Protein AF-A0A1V4H454-F1 (afdb_monomer)

Mean predicted aligned error: 6.91 Å

pLDDT: mean 85.75, std 15.32, range [30.95, 97.81]

Solvent-accessible surface area (backbone atoms only — not comparable to full-atom values): 11939 Å² total; per-residue (Å²): 136,86,90,79,91,74,46,52,41,80,56,48,47,49,52,52,24,52,32,50,55,50,14,66,66,38,21,66,56,45,36,49,53,53,54,50,48,52,51,42,48,78,75,71,45,87,46,69,72,51,44,53,53,52,50,50,50,52,39,51,55,50,22,69,74,62,74,45,73,48,89,83,50,69,87,77,66,27,80,80,73,73,31,62,65,45,50,17,44,62,62,30,37,60,81,68,71,69,64,67,74,46,72,52,24,48,49,48,52,46,32,47,73,67,61,77,46,83,87,72,61,71,89,47,48,98,63,94,73,64,93,80,40,65,69,58,54,38,54,76,71,59,46,55,63,53,53,54,48,39,44,41,60,59,33,68,56,12,47,56,77,71,58,79,40,79,41,80,56,99,87,40,79,45,66,68,52,60,68,60,49,50,50,43,41,74,64,61,44,40,44,82,82,41,45,72,65,56,53,60,75,78,108

Nearest PDB structures (foldseek):
  6ric-assembly1_A  TM=4.539E-01  e=8.785E+00  Vaccinia virus GLV-1h68
  8eja-assembly1_B  TM=3.369E-01  e=9.227E+00  synthetic construct
  7xgf-assembly2_D  TM=1.907E-01  e=5.646E+00  synthetic construct

Secondary structure (DSSP, 8-state):
----S--S-HHHHHHHHHHHHHHHHHHHHHHHHHHHHHHHHHHH--SHHHHHHHHHHHHHHHHHHH---GGGS-SS-GGGTT-HHHHHHHHHSPPP------HHHHHHHHHHHTTSS----TTTS-S---TT-HHHHHHHHHHHHHHHHHHHHH-TTT--GGGGS-EEETTEEE---HHHHHHHHHT-S-HHHHHHHHHGGG-

Structure (mmCIF, N/CA/C/O backbone):
data_AF-A0A1V4H454-F1
#
_entry.id   AF-A0A1V4H454-F1
#
loop_
_atom_site.group_PDB
_atom_site.id
_atom_site.type_symbol
_atom_site.label_atom_id
_atom_site.label_alt_id
_atom_site.label_comp_id
_atom_site.label_asym_id
_atom_site.label_entity_id
_atom_site.label_seq_id
_atom_site.pdbx_PDB_ins_code
_atom_site.Cartn_x
_atom_site.Cartn_y
_atom_site.Cartn_z
_atom_site.occupancy
_atom_site.B_iso_or_equiv
_atom_site.auth_seq_id
_atom_site.auth_comp_id
_atom_site.auth_asym_id
_atom_site.auth_atom_id
_atom_site.pdbx_PDB_model_num
ATOM 1 N N . MET A 1 1 ? -11.446 27.175 17.013 1.00 32.12 1 MET A N 1
ATOM 2 C CA . MET A 1 1 ? -10.010 26.827 17.099 1.00 32.12 1 MET A CA 1
ATOM 3 C C . MET A 1 1 ? -9.876 25.348 16.782 1.00 32.12 1 MET A C 1
ATOM 5 O O . MET A 1 1 ? -10.111 24.515 17.644 1.00 32.12 1 MET A O 1
ATOM 9 N N . HIS A 1 2 ? -9.639 25.030 15.516 1.00 31.17 2 HIS A N 1
ATOM 10 C CA . HIS A 1 2 ? -9.449 23.668 15.026 1.00 31.17 2 HIS A CA 1
ATOM 11 C C . HIS A 1 2 ? -7.966 23.316 15.182 1.00 31.17 2 HIS A C 1
ATOM 13 O O . HIS A 1 2 ? -7.126 23.907 14.512 1.00 31.17 2 HIS A O 1
ATOM 19 N N . ARG A 1 3 ? -7.638 22.423 16.124 1.00 30.95 3 ARG A N 1
ATOM 20 C CA . ARG A 1 3 ? -6.317 21.788 16.185 1.00 30.95 3 ARG A CA 1
ATOM 21 C C . ARG A 1 3 ? -6.365 20.602 15.225 1.00 30.95 3 ARG A C 1
ATOM 23 O O . ARG A 1 3 ? -6.950 19.587 15.568 1.00 30.95 3 ARG A O 1
ATOM 30 N N . PHE A 1 4 ? -5.817 20.766 14.029 1.00 32.97 4 PHE A N 1
ATOM 31 C CA . PHE A 1 4 ? -5.608 19.685 13.066 1.00 32.97 4 PHE A CA 1
ATOM 32 C C . PHE A 1 4 ? -4.104 19.569 12.810 1.00 32.97 4 PHE A C 1
ATOM 34 O O . PHE A 1 4 ? -3.443 20.596 12.648 1.00 32.97 4 PHE A O 1
ATOM 41 N N . GLY A 1 5 ? -3.578 18.340 12.817 1.00 39.47 5 GLY A N 1
ATOM 42 C CA . GLY A 1 5 ? -2.192 18.039 12.433 1.00 39.47 5 GLY A CA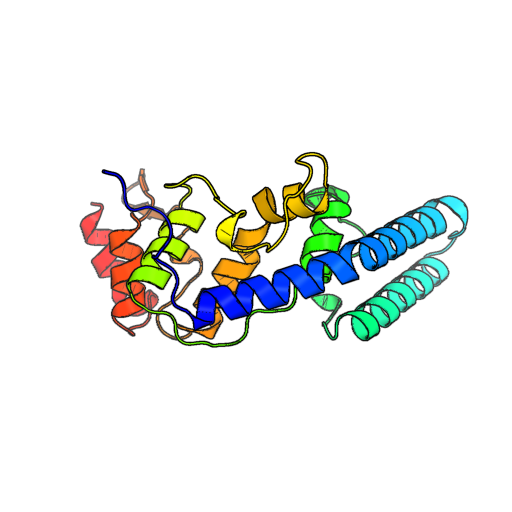 1
ATOM 43 C C . GLY A 1 5 ? -1.260 17.495 13.525 1.00 39.47 5 GLY A C 1
ATOM 44 O O . GLY A 1 5 ? -0.060 17.716 13.425 1.00 39.47 5 GLY A O 1
ATOM 45 N N . GLN A 1 6 ? -1.757 16.821 14.571 1.00 41.28 6 GLN A N 1
ATOM 46 C CA . GLN A 1 6 ? -0.887 16.155 15.568 1.00 41.28 6 GLN A CA 1
ATOM 47 C C . GLN A 1 6 ? -1.170 14.661 15.782 1.00 41.28 6 GLN A C 1
ATOM 49 O O . GLN A 1 6 ? -0.551 14.065 16.656 1.00 41.28 6 GLN A O 1
ATOM 54 N N . GLY A 1 7 ? -2.086 14.049 15.032 1.00 44.19 7 GLY A N 1
ATOM 55 C CA . GLY A 1 7 ? -2.593 12.717 15.366 1.00 44.19 7 GLY A CA 1
ATOM 56 C C . GLY A 1 7 ? -1.808 11.546 14.782 1.00 44.19 7 GLY A C 1
ATOM 57 O O . GLY A 1 7 ? -2.328 10.449 14.776 1.00 44.19 7 GLY A O 1
ATOM 58 N N . LEU A 1 8 ? -0.565 11.737 14.334 1.00 53.84 8 LEU A N 1
ATOM 59 C CA . LEU A 1 8 ? 0.348 10.624 14.078 1.00 53.84 8 LEU A CA 1
ATOM 60 C C . LEU A 1 8 ? 1.613 10.831 14.916 1.00 53.84 8 LEU A C 1
ATOM 62 O O . LEU A 1 8 ? 2.238 11.893 14.901 1.00 53.84 8 LEU A O 1
ATOM 66 N N . GLY A 1 9 ? 1.979 9.814 15.677 1.00 55.44 9 GLY A N 1
ATOM 67 C CA . GLY A 1 9 ? 3.096 9.771 16.582 1.00 55.44 9 GLY A CA 1
ATOM 68 C C . GLY A 1 9 ? 4.389 9.986 15.824 1.00 55.44 9 GLY A C 1
ATOM 69 O O . GLY A 1 9 ? 4.507 9.723 14.623 1.00 55.44 9 GLY A O 1
ATOM 70 N N . CYS A 1 10 ? 5.384 10.467 16.565 1.00 58.41 10 CYS A N 1
ATOM 71 C CA . CYS A 1 10 ? 6.696 10.835 16.045 1.00 58.41 10 CYS A CA 1
ATOM 72 C C . CYS A 1 10 ? 7.304 9.743 15.145 1.00 58.41 10 CYS A C 1
ATOM 74 O O . CYS A 1 10 ? 8.016 10.070 14.203 1.00 58.41 10 CYS A O 1
ATOM 76 N N . ASP A 1 11 ? 7.011 8.468 15.409 1.00 71.06 11 ASP A N 1
ATOM 77 C CA . ASP A 1 11 ? 7.609 7.333 14.707 1.00 71.06 11 ASP A CA 1
ATOM 78 C C . ASP A 1 11 ? 6.844 6.934 13.434 1.00 71.06 11 ASP A C 1
ATOM 80 O O . ASP A 1 11 ? 7.485 6.685 12.412 1.00 71.06 11 ASP A O 1
ATOM 84 N N . VAL A 1 12 ? 5.502 6.955 13.438 1.00 74.81 12 VAL A N 1
ATOM 85 C CA . VAL A 1 12 ? 4.691 6.693 12.230 1.00 74.81 12 VAL A CA 1
ATOM 86 C C . VAL A 1 12 ? 4.931 7.776 11.183 1.00 74.81 12 VAL A C 1
ATOM 88 O O . VAL A 1 12 ? 5.216 7.463 10.026 1.00 74.81 12 VAL A O 1
ATOM 91 N N . LEU A 1 13 ? 4.895 9.048 11.601 1.00 70.81 13 LEU A N 1
ATOM 92 C CA . LEU A 1 13 ? 5.161 10.187 10.719 1.00 70.81 13 LEU A CA 1
ATOM 93 C C . LEU A 1 13 ? 6.551 10.115 10.100 1.00 70.81 13 LEU A C 1
ATOM 95 O O . LEU A 1 13 ? 6.693 10.272 8.891 1.00 70.81 13 LEU A O 1
ATOM 99 N N . LYS A 1 14 ? 7.580 9.852 10.914 1.00 73.44 14 LYS A N 1
ATOM 100 C CA . LYS A 1 14 ? 8.957 9.733 10.421 1.00 73.44 14 LYS A CA 1
ATOM 101 C C . LYS A 1 14 ? 9.115 8.565 9.459 1.00 73.44 14 LYS A C 1
ATOM 103 O O . LYS A 1 14 ? 9.780 8.721 8.441 1.00 73.44 14 LYS A O 1
ATOM 108 N N . SER A 1 15 ? 8.526 7.411 9.773 1.00 82.19 15 SER A N 1
ATOM 109 C CA . SER A 1 15 ? 8.612 6.236 8.905 1.00 82.19 15 SER A CA 1
ATOM 110 C C . SER A 1 15 ? 7.965 6.508 7.552 1.00 82.19 15 SER A C 1
ATOM 112 O O . SER A 1 15 ? 8.589 6.260 6.523 1.00 82.19 15 SER A O 1
ATOM 114 N N . LEU A 1 16 ? 6.747 7.055 7.545 1.00 83.88 16 LEU A N 1
ATOM 115 C CA . LEU A 1 16 ? 6.038 7.375 6.311 1.00 83.88 16 LEU A CA 1
ATOM 116 C C . LEU A 1 16 ? 6.764 8.469 5.515 1.00 83.88 16 LEU A C 1
ATOM 118 O O . LEU A 1 16 ? 6.978 8.294 4.323 1.00 83.88 16 LEU A O 1
ATOM 122 N N . ALA A 1 17 ? 7.227 9.542 6.160 1.00 82.56 17 ALA A N 1
ATOM 123 C CA . ALA A 1 17 ? 7.992 10.594 5.488 1.00 82.56 17 ALA A CA 1
ATOM 124 C C . ALA A 1 17 ? 9.285 10.056 4.850 1.00 82.56 17 ALA A C 1
ATOM 126 O O . ALA A 1 17 ? 9.600 10.382 3.709 1.00 82.56 17 ALA A O 1
ATOM 127 N N . ASN A 1 18 ? 10.025 9.188 5.549 1.00 85.88 18 ASN A N 1
ATOM 128 C CA . ASN A 1 18 ? 11.221 8.553 4.992 1.00 85.88 18 ASN A CA 1
ATOM 129 C C . ASN A 1 18 ? 10.886 7.687 3.773 1.00 85.88 18 ASN A C 1
ATOM 131 O O . ASN A 1 18 ? 11.561 7.791 2.752 1.00 85.88 18 ASN A O 1
ATOM 135 N N . HIS A 1 19 ? 9.831 6.876 3.857 1.00 90.88 19 HIS A N 1
ATOM 136 C CA . HIS A 1 19 ? 9.385 6.049 2.739 1.00 90.88 19 HIS A CA 1
ATOM 137 C C . HIS A 1 19 ? 8.926 6.887 1.547 1.00 90.88 19 HIS A C 1
ATOM 139 O O . HIS A 1 19 ? 9.309 6.574 0.425 1.00 90.88 19 HIS A O 1
ATOM 145 N N . LEU A 1 20 ? 8.190 7.976 1.773 1.00 88.38 20 LEU A N 1
ATOM 146 C CA . LEU A 1 20 ? 7.780 8.895 0.712 1.00 88.38 20 LEU A CA 1
ATOM 147 C C . LEU A 1 20 ? 8.981 9.592 0.062 1.00 88.38 20 LEU A C 1
ATOM 149 O O . LEU A 1 20 ? 9.019 9.699 -1.157 1.00 88.38 20 LEU A O 1
ATOM 153 N N . ASN A 1 21 ? 9.998 9.990 0.828 1.00 87.44 21 ASN A N 1
ATOM 154 C CA . ASN A 1 21 ? 11.225 10.569 0.267 1.00 87.44 21 ASN A CA 1
ATOM 155 C C . ASN A 1 21 ? 12.006 9.558 -0.591 1.00 87.44 21 ASN A C 1
ATOM 157 O O . ASN A 1 21 ? 12.495 9.897 -1.674 1.00 87.44 21 ASN A O 1
ATOM 161 N N . THR A 1 22 ? 12.111 8.306 -0.134 1.00 91.00 22 THR A N 1
ATOM 162 C CA . THR A 1 22 ? 12.688 7.218 -0.935 1.00 91.00 22 THR A CA 1
ATOM 163 C C . THR A 1 22 ? 11.873 6.995 -2.207 1.00 91.00 22 THR A C 1
ATOM 165 O O . THR A 1 22 ? 12.443 6.968 -3.296 1.00 91.00 22 THR A O 1
ATOM 168 N N . ALA A 1 23 ? 10.548 6.916 -2.086 1.00 92.62 23 ALA A N 1
ATOM 169 C CA . ALA A 1 23 ? 9.645 6.714 -3.210 1.00 92.62 23 ALA A CA 1
ATOM 170 C C . ALA A 1 23 ? 9.756 7.843 -4.236 1.00 92.62 23 ALA A C 1
ATOM 172 O O . ALA A 1 23 ? 9.890 7.562 -5.416 1.00 92.62 23 ALA A O 1
ATOM 173 N N . HIS A 1 24 ? 9.799 9.101 -3.799 1.00 89.69 24 HIS A N 1
ATOM 174 C CA . HIS A 1 24 ? 9.950 10.266 -4.673 1.00 89.69 24 HIS A CA 1
ATOM 175 C C . HIS A 1 24 ? 11.246 10.206 -5.497 1.00 89.69 24 HIS A C 1
ATOM 177 O O . HIS A 1 24 ? 11.275 10.591 -6.662 1.00 89.69 24 HIS A O 1
ATOM 183 N N . THR A 1 25 ? 12.317 9.659 -4.915 1.00 91.19 25 THR A N 1
ATOM 184 C CA . THR A 1 25 ? 13.596 9.469 -5.615 1.00 91.19 25 THR A CA 1
ATOM 185 C C . THR A 1 25 ? 13.536 8.320 -6.627 1.00 91.19 25 THR A C 1
ATOM 187 O O . THR A 1 25 ? 14.083 8.430 -7.723 1.00 91.19 25 THR A O 1
ATOM 190 N N . LEU A 1 26 ? 12.887 7.208 -6.268 1.00 94.75 26 LEU A N 1
ATOM 191 C CA . LEU A 1 26 ? 12.826 6.001 -7.099 1.00 94.75 26 LEU A CA 1
ATOM 192 C C . LEU A 1 26 ? 11.761 6.079 -8.197 1.00 94.75 26 LEU A C 1
ATOM 194 O O . LEU A 1 26 ? 11.965 5.541 -9.283 1.00 94.75 26 LEU A O 1
ATOM 198 N N . TYR A 1 27 ? 10.654 6.768 -7.936 1.00 95.12 27 TYR A N 1
ATOM 199 C CA . TYR A 1 27 ? 9.486 6.878 -8.805 1.00 95.12 27 TYR A CA 1
ATOM 200 C C . TYR A 1 27 ? 9.822 7.193 -10.269 1.00 95.12 27 TYR A C 1
ATOM 202 O O . TYR A 1 27 ? 9.441 6.395 -11.126 1.00 95.12 27 TYR A O 1
ATOM 210 N N . PRO A 1 28 ? 10.577 8.261 -10.603 1.00 94.56 28 PRO A N 1
ATOM 211 C CA . PRO A 1 28 ? 10.869 8.573 -12.002 1.00 94.56 28 PRO A CA 1
ATOM 212 C C . PRO A 1 28 ? 11.724 7.499 -12.690 1.00 94.56 28 PRO A C 1
ATOM 214 O O . PRO A 1 28 ? 11.616 7.309 -13.900 1.00 94.56 28 PRO A O 1
ATOM 217 N N . VAL A 1 29 ? 12.572 6.789 -11.938 1.00 96.75 29 VAL A N 1
ATOM 218 C CA . VAL A 1 29 ? 13.396 5.697 -12.477 1.00 96.75 29 VAL A CA 1
ATOM 219 C C . VAL A 1 29 ? 12.518 4.489 -12.788 1.00 96.75 29 VAL A C 1
ATOM 221 O O . VAL A 1 29 ? 12.582 3.961 -13.894 1.00 96.75 29 VAL A O 1
ATOM 224 N N . VAL A 1 30 ? 11.662 4.097 -11.843 1.00 97.06 30 VAL A N 1
ATOM 225 C CA . VAL A 1 30 ? 10.722 2.981 -12.008 1.00 97.06 30 VAL A CA 1
ATOM 226 C C . VAL A 1 30 ? 9.750 3.251 -13.157 1.00 97.06 30 VAL A C 1
ATOM 228 O O . VAL A 1 30 ? 9.600 2.404 -14.034 1.00 97.06 30 VAL A O 1
ATOM 231 N N . LEU A 1 31 ? 9.137 4.439 -13.190 1.00 95.75 31 LEU A N 1
ATOM 232 C CA . LEU A 1 31 ? 8.196 4.840 -14.237 1.00 95.75 31 LEU A CA 1
ATOM 233 C C . LEU A 1 31 ? 8.835 4.740 -15.624 1.00 95.75 31 LEU A C 1
ATOM 235 O O . LEU A 1 31 ? 8.266 4.147 -16.537 1.00 95.75 31 LEU A O 1
ATOM 239 N N . LYS A 1 32 ? 10.064 5.248 -15.762 1.00 96.31 32 LYS A N 1
ATOM 240 C CA . LYS A 1 32 ? 10.803 5.172 -17.021 1.00 96.31 32 LYS A CA 1
ATOM 241 C C . LYS A 1 32 ? 11.127 3.733 -17.424 1.00 96.31 32 LYS A C 1
ATOM 243 O O . LYS A 1 32 ? 11.071 3.429 -18.612 1.00 96.31 32 LYS A O 1
ATOM 248 N N . SER A 1 33 ? 11.473 2.859 -16.478 1.00 96.62 33 SER A N 1
ATOM 249 C CA . SER A 1 33 ? 11.722 1.440 -16.768 1.00 96.62 33 SER A CA 1
ATOM 250 C C . SER A 1 33 ? 10.464 0.734 -17.278 1.00 96.62 33 SER A C 1
ATOM 252 O O . SER A 1 33 ? 10.543 0.009 -18.266 1.00 96.62 33 SER A O 1
ATOM 254 N N . LEU A 1 34 ? 9.305 0.995 -16.664 1.00 95.81 34 LEU A N 1
ATOM 255 C CA . LEU A 1 34 ? 8.019 0.440 -17.101 1.00 95.81 34 LEU A CA 1
ATOM 256 C C . LEU A 1 34 ? 7.633 0.934 -18.505 1.00 95.81 34 LEU A C 1
ATOM 258 O O . LEU A 1 34 ? 7.312 0.126 -19.371 1.00 95.81 34 LEU A O 1
ATOM 262 N N . GLN A 1 35 ? 7.750 2.239 -18.763 1.00 94.56 35 GLN A N 1
ATOM 263 C CA . GLN A 1 35 ? 7.472 2.829 -20.081 1.00 94.56 35 GLN A CA 1
ATOM 264 C C . GLN A 1 35 ? 8.445 2.336 -21.165 1.00 94.56 35 GLN A C 1
ATOM 266 O O . GLN A 1 35 ? 8.065 2.141 -22.317 1.00 94.56 35 GLN A O 1
ATOM 271 N N . ALA A 1 36 ? 9.719 2.131 -20.816 1.00 94.81 36 ALA A N 1
ATOM 272 C CA . ALA A 1 36 ? 10.704 1.581 -21.744 1.00 94.81 36 ALA A CA 1
ATOM 273 C C . ALA A 1 36 ? 10.400 0.120 -22.096 1.00 94.81 36 ALA A C 1
ATOM 275 O O . ALA A 1 36 ? 10.578 -0.271 -23.249 1.00 94.81 36 ALA A O 1
ATOM 276 N N . PHE A 1 37 ? 9.933 -0.666 -21.123 1.00 94.62 37 PHE A N 1
ATOM 277 C CA . PHE A 1 37 ? 9.478 -2.031 -21.354 1.00 94.62 37 PHE A CA 1
ATOM 278 C C . PHE A 1 37 ? 8.243 -2.068 -22.258 1.00 94.62 37 PHE A C 1
ATOM 280 O O . PHE A 1 37 ? 8.274 -2.777 -23.258 1.00 94.62 37 PHE A O 1
ATOM 287 N N . GLU A 1 38 ? 7.216 -1.259 -21.981 1.00 92.25 38 GLU A N 1
ATOM 288 C CA . GLU A 1 38 ? 6.034 -1.124 -22.848 1.00 92.25 38 GLU A CA 1
ATOM 289 C C . GLU A 1 38 ? 6.446 -0.807 -24.292 1.00 92.25 38 GLU A C 1
ATOM 291 O O . GLU A 1 38 ? 6.104 -1.533 -25.224 1.00 92.25 38 GLU A O 1
ATOM 296 N N . TRP A 1 39 ? 7.290 0.213 -24.474 1.00 93.25 39 TRP A N 1
ATOM 297 C CA . TRP A 1 39 ? 7.784 0.583 -25.796 1.00 93.25 39 TRP A CA 1
ATOM 298 C C . TRP A 1 39 ? 8.571 -0.548 -26.474 1.00 93.25 39 TRP A C 1
ATOM 300 O O . TRP A 1 39 ? 8.418 -0.772 -27.677 1.00 93.25 39 TRP A O 1
ATOM 310 N N . GLN A 1 40 ? 9.413 -1.268 -25.726 1.00 92.38 40 GLN A N 1
ATOM 311 C CA . GLN A 1 40 ? 10.158 -2.410 -26.248 1.00 92.38 40 GLN A CA 1
ATOM 312 C C . GLN A 1 40 ? 9.212 -3.523 -26.705 1.00 92.38 40 GLN A C 1
ATOM 314 O O . GLN A 1 40 ? 9.421 -4.073 -27.788 1.00 92.38 40 GLN A O 1
ATOM 319 N N . VAL A 1 41 ? 8.187 -3.852 -25.917 1.00 90.81 41 VAL A N 1
ATOM 320 C CA . VAL A 1 41 ? 7.237 -4.903 -26.283 1.00 90.81 41 VAL A CA 1
ATOM 321 C C . VAL A 1 41 ? 6.455 -4.514 -27.535 1.00 90.81 41 VAL A C 1
ATOM 323 O O . VAL A 1 41 ? 6.415 -5.291 -28.484 1.00 90.81 41 VAL A O 1
ATOM 326 N N . ASP A 1 42 ? 5.949 -3.284 -27.599 1.00 89.81 42 ASP A N 1
ATOM 327 C CA . ASP A 1 42 ? 5.148 -2.810 -28.732 1.00 89.81 42 ASP A CA 1
ATOM 328 C C . ASP A 1 42 ? 5.920 -2.740 -30.058 1.00 89.81 42 ASP A C 1
ATOM 330 O O . ASP A 1 42 ? 5.332 -2.870 -31.135 1.00 89.81 42 ASP A O 1
ATOM 334 N N . ASN A 1 43 ? 7.234 -2.493 -30.008 1.00 92.25 43 ASN A N 1
ATOM 335 C CA . ASN A 1 43 ? 8.022 -2.170 -31.204 1.00 92.25 43 ASN A CA 1
ATOM 336 C C . ASN A 1 43 ? 9.057 -3.233 -31.588 1.00 92.25 43 ASN A C 1
ATOM 338 O O . ASN A 1 43 ? 9.515 -3.249 -32.736 1.00 92.25 43 ASN A O 1
ATOM 342 N N . HIS A 1 44 ? 9.478 -4.081 -30.649 1.00 87.06 44 HIS A N 1
ATOM 343 C CA . HIS A 1 44 ? 10.649 -4.941 -30.830 1.00 87.06 44 HIS A CA 1
ATOM 344 C C . HIS A 1 44 ? 10.443 -6.399 -30.442 1.00 87.06 44 HIS A C 1
ATOM 346 O O . HIS A 1 44 ? 11.233 -7.231 -30.884 1.00 87.06 44 HIS A O 1
ATOM 352 N N . VAL A 1 45 ? 9.418 -6.720 -29.658 1.00 87.62 45 VAL A N 1
ATOM 353 C CA . VAL A 1 45 ? 9.125 -8.103 -29.280 1.00 87.62 45 VAL A CA 1
ATOM 354 C C . VAL A 1 45 ? 8.213 -8.726 -30.328 1.00 87.62 45 VAL A C 1
ATOM 356 O O . VAL A 1 45 ? 7.164 -8.188 -30.669 1.00 87.62 45 VAL A O 1
ATOM 359 N N . SER A 1 46 ? 8.634 -9.868 -30.866 1.00 88.88 46 SER A N 1
ATOM 360 C CA . SER A 1 46 ? 7.930 -10.561 -31.951 1.00 88.88 46 SER A CA 1
ATOM 361 C C . SER A 1 46 ? 7.574 -12.013 -31.622 1.00 88.88 46 SER A C 1
ATOM 363 O O . SER A 1 46 ? 6.934 -12.691 -32.430 1.00 88.88 46 SER A O 1
ATOM 365 N N . SER A 1 47 ? 7.973 -12.488 -30.440 1.00 93.38 47 SER A N 1
ATOM 366 C CA . SER A 1 47 ? 7.725 -13.842 -29.946 1.00 93.38 47 SER A CA 1
ATOM 367 C C . SER A 1 47 ? 7.552 -13.869 -28.427 1.00 93.38 47 SER A C 1
ATOM 369 O O . SER A 1 47 ? 8.075 -13.002 -27.725 1.00 93.38 47 SER A O 1
ATOM 371 N N . ASP A 1 48 ? 6.868 -14.898 -27.928 1.00 91.69 48 ASP A N 1
ATOM 372 C CA . ASP A 1 48 ? 6.648 -15.107 -26.491 1.00 91.69 48 ASP A CA 1
ATOM 373 C C . ASP A 1 48 ? 7.982 -15.263 -25.730 1.00 91.69 48 ASP A C 1
ATOM 375 O O . ASP A 1 48 ? 8.161 -14.682 -24.665 1.00 91.69 48 ASP A O 1
ATOM 379 N N . ASP A 1 49 ? 8.976 -15.940 -26.319 1.00 94.38 49 ASP A N 1
ATOM 380 C CA . ASP A 1 49 ? 10.305 -16.101 -25.708 1.00 94.38 49 ASP A CA 1
ATOM 381 C C . ASP A 1 49 ? 11.040 -14.756 -25.526 1.00 94.38 49 ASP A C 1
ATOM 383 O O . ASP A 1 49 ? 11.779 -14.568 -24.556 1.00 94.38 49 ASP A O 1
ATOM 387 N N . GLU A 1 50 ? 10.889 -13.823 -26.473 1.00 93.12 50 GLU A N 1
ATOM 388 C CA . GLU A 1 50 ? 11.458 -12.470 -26.378 1.00 93.12 50 GLU A CA 1
ATOM 389 C C . GLU A 1 50 ? 10.717 -11.629 -25.333 1.00 93.12 50 GLU A C 1
ATOM 391 O O . GLU A 1 50 ? 11.352 -10.856 -24.609 1.00 93.12 50 GLU A O 1
ATOM 396 N N . PHE A 1 51 ? 9.395 -11.803 -25.237 1.00 93.69 51 PHE A N 1
ATOM 397 C CA . PHE A 1 51 ? 8.572 -11.165 -24.215 1.00 93.69 51 PHE A CA 1
ATOM 398 C C . PHE A 1 51 ? 9.007 -11.602 -22.817 1.00 93.69 51 PHE A C 1
ATOM 400 O O . PHE A 1 51 ? 9.341 -10.753 -21.992 1.00 93.69 51 PHE A O 1
ATOM 407 N N . ASP A 1 52 ? 9.085 -12.912 -22.574 1.00 94.31 52 ASP A N 1
ATOM 408 C CA . ASP A 1 52 ? 9.448 -13.483 -21.275 1.00 94.31 52 ASP A CA 1
ATOM 409 C C . ASP A 1 52 ? 10.841 -13.022 -20.824 1.00 94.31 52 ASP A C 1
ATOM 411 O O . ASP A 1 52 ? 11.049 -12.684 -19.658 1.00 94.31 52 ASP A O 1
ATOM 415 N N . GLN A 1 53 ? 11.801 -12.936 -21.751 1.00 94.50 53 GLN A N 1
ATOM 416 C CA . GLN A 1 53 ? 13.140 -12.414 -21.462 1.00 94.50 53 GLN A CA 1
ATOM 417 C C . GLN A 1 53 ? 13.123 -10.929 -21.083 1.00 94.50 53 GLN A C 1
ATOM 419 O O . GLN A 1 53 ? 13.799 -10.532 -20.131 1.00 94.50 53 GLN A O 1
ATOM 424 N N . ALA A 1 54 ? 12.371 -10.101 -21.815 1.00 94.00 54 ALA A N 1
ATOM 425 C CA . ALA A 1 54 ? 12.240 -8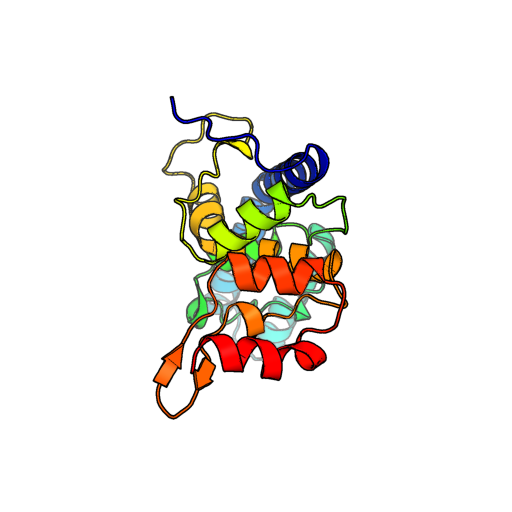.679 -21.510 1.00 94.00 54 ALA A CA 1
ATOM 426 C C . ALA A 1 54 ? 11.517 -8.458 -20.170 1.00 94.00 54 ALA A C 1
ATOM 428 O O . ALA A 1 54 ? 11.958 -7.637 -19.365 1.00 94.00 54 ALA A O 1
ATOM 429 N N . TYR A 1 55 ? 10.466 -9.238 -19.907 1.00 95.19 55 TYR A N 1
ATOM 430 C CA . TYR A 1 55 ? 9.709 -9.208 -18.661 1.00 95.19 55 TYR A CA 1
ATOM 431 C C . TYR A 1 55 ? 10.587 -9.599 -17.472 1.00 95.19 55 TYR A C 1
ATOM 433 O O . TYR A 1 55 ? 10.660 -8.864 -16.488 1.00 95.19 55 TYR A O 1
ATOM 441 N N . GLN A 1 56 ? 11.306 -10.722 -17.572 1.00 95.88 56 GLN A N 1
ATOM 442 C CA . GLN A 1 56 ? 12.201 -11.175 -16.510 1.00 95.88 56 GLN A CA 1
ATOM 443 C C . GLN A 1 56 ? 13.304 -10.151 -16.249 1.00 95.88 56 GLN A C 1
ATOM 445 O O . GLN A 1 56 ? 13.603 -9.852 -15.097 1.00 95.88 56 GLN A O 1
ATOM 450 N N . LYS A 1 57 ? 13.869 -9.559 -17.307 1.00 95.88 57 LYS A N 1
ATOM 451 C CA . LYS A 1 57 ? 14.873 -8.510 -17.157 1.00 95.88 57 LYS A CA 1
ATOM 452 C C . LYS A 1 57 ? 14.325 -7.293 -16.407 1.00 95.88 57 LYS A C 1
ATOM 454 O O . LYS A 1 57 ? 14.995 -6.792 -15.508 1.00 9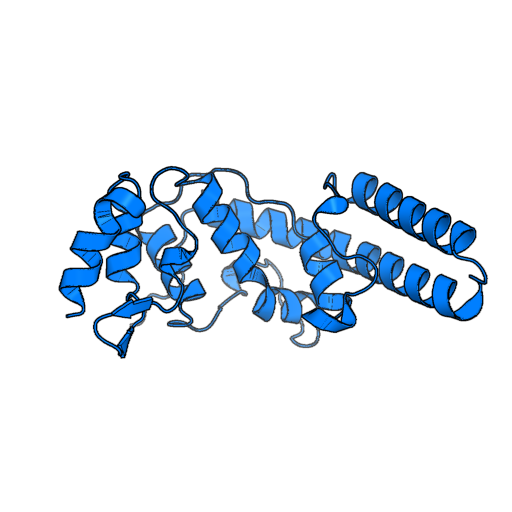5.88 57 LYS A O 1
ATOM 459 N N . LEU A 1 58 ? 13.136 -6.813 -16.772 1.00 97.00 58 LEU A N 1
ATOM 460 C CA . LEU A 1 58 ? 12.485 -5.715 -16.060 1.00 97.00 58 LEU A CA 1
ATOM 461 C C . LEU A 1 58 ? 12.266 -6.081 -14.585 1.00 97.00 58 LEU A C 1
ATOM 463 O O . LEU A 1 58 ? 12.560 -5.273 -13.705 1.00 97.00 58 LEU A O 1
ATOM 467 N N . ALA A 1 59 ? 11.766 -7.289 -14.318 1.00 97.31 59 ALA A N 1
ATOM 468 C CA . ALA A 1 59 ? 11.518 -7.767 -12.966 1.00 97.31 59 ALA A CA 1
ATOM 469 C C . ALA A 1 59 ? 12.810 -7.813 -12.131 1.00 97.31 59 ALA A C 1
ATOM 471 O O . ALA A 1 59 ? 12.823 -7.333 -11.001 1.00 97.31 59 ALA A O 1
ATOM 472 N N . ASP A 1 60 ? 13.907 -8.321 -12.692 1.00 97.69 60 ASP A N 1
ATOM 473 C CA . ASP A 1 60 ? 15.203 -8.381 -12.012 1.00 97.69 60 ASP A CA 1
ATOM 474 C C . ASP A 1 60 ? 15.753 -6.977 -11.721 1.00 97.69 60 ASP A C 1
ATOM 476 O O . ASP A 1 60 ? 16.143 -6.691 -10.587 1.00 97.69 60 ASP A O 1
ATOM 480 N N . ASP A 1 61 ? 15.725 -6.077 -12.712 1.00 97.25 61 ASP A N 1
ATOM 481 C CA . ASP A 1 61 ? 16.220 -4.703 -12.567 1.00 97.25 61 ASP A CA 1
ATOM 482 C C . ASP A 1 61 ? 15.420 -3.934 -11.491 1.00 97.25 61 ASP A C 1
ATOM 484 O O . ASP A 1 61 ? 15.992 -3.212 -10.668 1.00 97.25 61 ASP A O 1
ATOM 488 N N . LEU A 1 62 ? 14.089 -4.087 -11.468 1.00 97.81 62 LEU A N 1
ATOM 489 C CA . LEU A 1 62 ? 13.228 -3.456 -10.463 1.00 97.81 62 LEU A CA 1
ATOM 490 C C . LEU A 1 62 ? 13.401 -4.092 -9.078 1.00 97.81 62 LEU A C 1
ATOM 492 O O . LEU A 1 62 ? 13.451 -3.367 -8.083 1.00 97.81 62 LEU A O 1
ATOM 496 N N . ALA A 1 63 ? 13.541 -5.418 -8.999 1.00 97.06 63 ALA A N 1
ATOM 497 C CA . ALA A 1 63 ? 13.815 -6.120 -7.748 1.00 97.06 63 ALA A CA 1
ATOM 498 C C . ALA A 1 63 ? 15.145 -5.671 -7.131 1.00 97.06 63 ALA A C 1
ATOM 500 O O . ALA A 1 63 ? 15.200 -5.421 -5.925 1.00 97.06 63 ALA A O 1
ATOM 501 N N . GLU A 1 64 ? 16.195 -5.511 -7.941 1.00 97.31 64 GLU A N 1
ATOM 502 C CA . GLU A 1 64 ? 17.488 -4.983 -7.495 1.00 97.31 64 GLU A CA 1
ATOM 503 C C . GLU A 1 64 ? 17.363 -3.530 -7.016 1.00 97.31 64 GLU A C 1
ATOM 505 O O . GLU A 1 64 ? 17.881 -3.179 -5.953 1.00 97.31 64 GLU A O 1
ATOM 510 N N . LEU A 1 65 ? 16.631 -2.693 -7.761 1.00 96.25 65 LEU A N 1
ATOM 511 C CA . LEU A 1 65 ? 16.462 -1.275 -7.448 1.00 96.25 65 LEU A CA 1
ATOM 512 C C . LEU A 1 65 ? 15.681 -1.039 -6.148 1.00 96.25 65 LEU A C 1
ATOM 514 O O . LEU A 1 65 ? 16.034 -0.148 -5.372 1.00 96.25 65 LEU A O 1
ATOM 518 N N . THR A 1 66 ? 14.603 -1.793 -5.917 1.00 95.25 66 THR A N 1
ATOM 519 C CA . THR A 1 66 ? 13.678 -1.536 -4.800 1.00 95.25 66 THR A CA 1
ATOM 520 C C . THR A 1 66 ? 13.795 -2.539 -3.656 1.00 95.25 66 THR A C 1
ATOM 522 O O . THR A 1 66 ? 13.196 -2.325 -2.603 1.00 95.25 66 THR A O 1
ATOM 525 N N . GLY A 1 67 ? 14.511 -3.649 -3.849 1.00 94.50 67 GLY A N 1
ATOM 526 C CA . GLY A 1 67 ? 14.605 -4.747 -2.883 1.00 94.50 67 GLY A CA 1
ATOM 527 C C . GLY A 1 67 ? 13.284 -5.491 -2.662 1.00 94.50 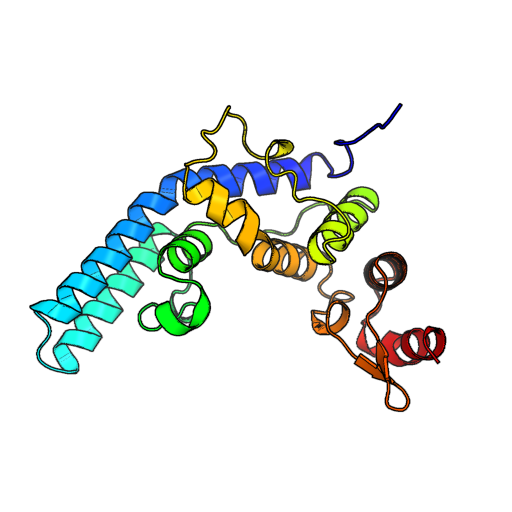67 GLY A C 1
ATOM 528 O O . GLY A 1 67 ? 13.065 -6.042 -1.582 1.00 94.50 67 GLY A O 1
ATOM 529 N N . LYS A 1 68 ? 12.374 -5.461 -3.642 1.00 94.00 68 LYS A N 1
ATOM 530 C CA . LYS A 1 68 ? 11.033 -6.055 -3.539 1.00 94.00 68 LYS A CA 1
ATOM 531 C C . LYS A 1 68 ? 10.900 -7.275 -4.436 1.00 94.00 68 LYS A C 1
ATOM 533 O O . LYS A 1 68 ? 11.565 -7.372 -5.461 1.00 94.00 68 LYS A O 1
ATOM 538 N N . ASP A 1 69 ? 9.987 -8.162 -4.058 1.00 94.12 69 ASP A N 1
ATOM 539 C CA . ASP A 1 69 ? 9.562 -9.261 -4.915 1.00 94.12 69 ASP A CA 1
ATOM 540 C C . ASP A 1 69 ? 8.633 -8.726 -6.011 1.00 94.12 69 ASP A C 1
ATOM 542 O O . ASP A 1 69 ? 7.534 -8.245 -5.728 1.00 94.12 69 ASP A O 1
ATOM 546 N N . MET A 1 70 ? 9.089 -8.784 -7.262 1.00 94.88 70 MET A N 1
ATOM 547 C CA . MET A 1 70 ? 8.296 -8.332 -8.404 1.00 94.88 70 MET A CA 1
ATOM 548 C C . MET A 1 70 ? 7.117 -9.256 -8.722 1.00 94.88 70 MET A C 1
ATOM 550 O O . MET A 1 70 ? 6.200 -8.824 -9.410 1.00 94.88 70 MET A O 1
ATOM 554 N N . GLY A 1 71 ? 7.075 -10.479 -8.178 1.00 92.00 71 GLY A N 1
ATOM 555 C CA . GLY A 1 71 ? 5.926 -11.377 -8.323 1.00 92.00 71 GLY A CA 1
ATOM 556 C C . GLY A 1 71 ? 4.639 -10.860 -7.664 1.00 92.00 71 GLY A C 1
ATOM 557 O O . GLY A 1 71 ? 3.554 -11.339 -7.982 1.00 92.00 71 GLY A O 1
ATOM 558 N N . GLU A 1 72 ? 4.736 -9.867 -6.775 1.00 90.19 72 GLU A N 1
ATOM 559 C CA . GLU A 1 72 ? 3.579 -9.190 -6.170 1.00 90.19 72 GLU A CA 1
ATOM 560 C C . GLU A 1 72 ? 2.939 -8.139 -7.096 1.00 90.19 72 GLU A C 1
ATOM 562 O O . GLU A 1 72 ? 1.872 -7.608 -6.781 1.00 90.19 72 GLU A O 1
ATOM 567 N N . TYR A 1 73 ? 3.576 -7.826 -8.229 1.00 90.69 73 TYR A N 1
ATOM 568 C CA . TYR A 1 73 ? 3.184 -6.748 -9.129 1.00 90.69 73 TYR A CA 1
ATOM 569 C C . TYR A 1 73 ? 2.907 -7.277 -10.542 1.00 90.69 73 TYR A C 1
ATOM 571 O O . TYR A 1 73 ? 3.692 -8.030 -11.113 1.00 90.69 73 TYR A O 1
ATOM 579 N N . LEU A 1 74 ? 1.802 -6.833 -11.144 1.00 87.50 74 LEU A N 1
ATOM 580 C CA . LEU A 1 74 ? 1.501 -7.094 -12.553 1.00 87.50 74 LEU A CA 1
ATOM 581 C C . LEU A 1 74 ? 2.231 -6.059 -13.417 1.00 87.50 74 LEU A C 1
ATOM 583 O O . LEU A 1 74 ? 1.718 -4.965 -13.639 1.00 87.50 74 LEU A O 1
ATOM 587 N N . LEU A 1 75 ? 3.444 -6.386 -13.875 1.00 89.62 75 LEU A N 1
ATOM 588 C CA . LEU A 1 75 ? 4.297 -5.446 -14.623 1.00 89.62 75 LEU A CA 1
ATOM 589 C C . LEU A 1 75 ? 3.834 -5.197 -16.067 1.00 89.62 75 LEU A C 1
ATOM 591 O O . LEU A 1 75 ? 4.285 -4.241 -16.693 1.00 89.62 75 LEU A O 1
ATOM 595 N N . TRP A 1 76 ? 2.948 -6.047 -16.589 1.00 80.31 76 TRP A N 1
ATOM 596 C CA . TRP A 1 76 ? 2.424 -5.955 -17.951 1.00 80.31 76 TRP A CA 1
ATOM 597 C C . TRP A 1 76 ? 1.007 -5.374 -17.972 1.00 80.31 76 TRP A C 1
ATOM 599 O O . TRP A 1 76 ? 0.803 -4.354 -18.602 1.00 80.31 76 TRP A O 1
ATOM 609 N N . GLU A 1 77 ? 0.055 -5.905 -17.202 1.00 79.56 77 GLU A N 1
ATOM 610 C CA . GLU A 1 77 ? -1.375 -5.533 -17.285 1.00 79.56 77 GLU A CA 1
ATOM 611 C C . GLU A 1 77 ? -1.779 -4.338 -16.396 1.00 79.56 77 GLU A C 1
ATOM 613 O O . GLU A 1 77 ? -2.873 -4.283 -15.831 1.00 79.56 77 GLU A O 1
ATOM 618 N N . TRP A 1 78 ? -0.904 -3.344 -16.244 1.00 76.25 78 TRP A N 1
ATOM 619 C CA . TRP A 1 78 ? -1.185 -2.183 -15.388 1.00 76.25 78 TRP A CA 1
ATOM 620 C C . TRP A 1 78 ? -2.328 -1.298 -15.909 1.00 76.25 78 TRP A C 1
ATOM 622 O O . TRP A 1 78 ? -2.943 -0.568 -15.123 1.00 76.25 78 TRP A O 1
ATOM 632 N N . TRP A 1 79 ? -2.649 -1.378 -17.205 1.00 72.12 79 TRP A N 1
ATOM 633 C CA . TRP A 1 79 ? -3.763 -0.649 -17.819 1.00 72.12 79 TRP A CA 1
ATOM 634 C C . TRP A 1 79 ? -5.141 -1.125 -17.334 1.00 72.12 79 TRP A C 1
ATOM 636 O O . TRP A 1 79 ? -6.102 -0.365 -17.433 1.00 72.12 79 TRP A O 1
ATOM 646 N N . GLU A 1 80 ? -5.269 -2.352 -16.809 1.00 70.62 80 GLU A N 1
ATOM 647 C CA . GLU A 1 80 ? -6.545 -2.873 -16.284 1.00 70.62 80 GLU A CA 1
ATOM 648 C C . GLU A 1 80 ? -6.853 -2.396 -14.861 1.00 70.62 80 GLU A C 1
ATOM 650 O O . GLU A 1 80 ? -7.964 -2.592 -14.366 1.00 70.62 80 GLU A O 1
ATOM 655 N N . VAL A 1 81 ? -5.869 -1.785 -14.198 1.00 75.75 81 VAL A N 1
ATOM 656 C CA . VAL A 1 81 ? -5.946 -1.431 -12.782 1.00 75.75 81 VAL A CA 1
ATOM 657 C C . VAL A 1 81 ? -5.998 0.087 -12.622 1.00 75.75 81 VAL A C 1
ATOM 659 O O . VAL A 1 81 ? -7.081 0.660 -12.585 1.00 75.75 81 VAL A O 1
ATOM 662 N N . ASP A 1 82 ? -4.835 0.739 -12.559 1.00 79.38 82 ASP A N 1
ATOM 663 C CA . ASP A 1 82 ? -4.713 2.144 -12.145 1.00 79.38 82 ASP A CA 1
ATOM 664 C C . ASP A 1 82 ? -3.752 2.963 -13.039 1.00 79.38 82 ASP A C 1
ATOM 666 O O . ASP A 1 82 ? -3.543 4.151 -12.788 1.00 79.38 82 ASP A O 1
ATOM 670 N N . GLY A 1 83 ? -3.146 2.352 -14.067 1.00 89.25 83 GLY A N 1
ATOM 671 C CA . GLY A 1 83 ? -2.143 3.000 -14.921 1.00 89.25 83 GLY A CA 1
ATOM 672 C C . GLY A 1 83 ? -0.688 2.745 -14.499 1.00 89.25 83 GLY A C 1
ATOM 673 O O . GLY A 1 83 ? -0.402 2.207 -13.422 1.00 89.25 83 GLY A O 1
ATOM 674 N N . VAL A 1 84 ? 0.249 3.133 -15.369 1.00 91.81 84 VAL A N 1
ATOM 675 C CA . VAL A 1 84 ? 1.691 2.892 -15.186 1.00 91.81 84 VAL A CA 1
ATOM 676 C C . VAL A 1 84 ? 2.275 3.764 -14.073 1.00 91.81 84 VAL A C 1
ATOM 678 O O . VAL A 1 84 ? 3.152 3.322 -13.335 1.00 91.81 84 VAL A O 1
ATOM 681 N N . GLU A 1 85 ? 1.739 4.968 -13.885 1.00 91.94 85 GLU A N 1
ATOM 682 C CA . GLU A 1 85 ? 2.103 5.904 -12.821 1.00 91.94 85 GLU A CA 1
ATOM 683 C C . GLU A 1 85 ? 1.771 5.312 -11.448 1.00 91.94 85 GLU A C 1
ATOM 685 O O . GLU A 1 85 ? 2.608 5.270 -10.545 1.00 91.94 85 GLU A O 1
ATOM 690 N N . ALA A 1 86 ? 0.569 4.754 -11.301 1.00 90.88 86 ALA A N 1
ATOM 691 C CA . ALA A 1 86 ? 0.147 4.107 -10.066 1.00 90.88 86 ALA A CA 1
ATOM 692 C C . ALA A 1 86 ? 1.006 2.876 -9.743 1.00 90.88 86 ALA A C 1
ATOM 694 O O . ALA A 1 86 ? 1.405 2.679 -8.590 1.00 90.88 86 ALA A O 1
ATOM 695 N N . LEU A 1 87 ? 1.324 2.057 -10.753 1.00 93.62 87 LEU A N 1
ATOM 696 C CA . LEU A 1 87 ? 2.221 0.915 -10.5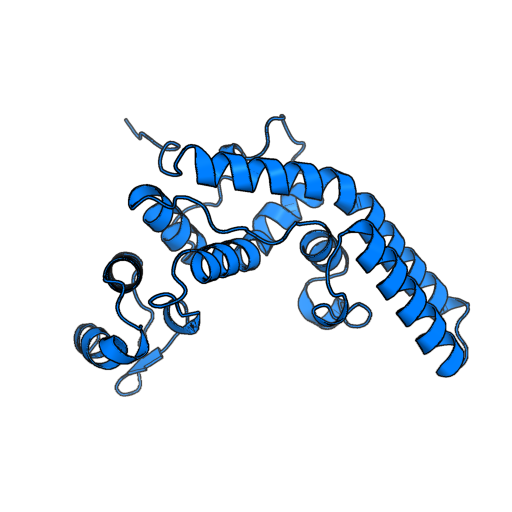89 1.00 93.62 87 LEU A CA 1
ATOM 697 C C . LEU A 1 87 ? 3.628 1.371 -10.180 1.00 93.62 87 LEU A C 1
ATOM 699 O O . LEU A 1 87 ? 4.186 0.847 -9.213 1.00 93.62 87 LEU A O 1
ATOM 703 N N . ALA A 1 88 ? 4.175 2.379 -10.864 1.00 95.06 88 ALA A N 1
ATOM 704 C CA . ALA A 1 88 ? 5.485 2.936 -10.556 1.00 95.06 88 ALA A CA 1
ATOM 705 C C . ALA A 1 88 ? 5.552 3.447 -9.115 1.00 95.06 88 ALA A C 1
ATOM 707 O O . ALA A 1 88 ? 6.517 3.168 -8.404 1.00 95.06 88 ALA A O 1
ATOM 708 N N . PHE A 1 89 ? 4.503 4.132 -8.654 1.00 93.94 89 PHE A N 1
ATOM 709 C CA . PHE A 1 89 ? 4.387 4.587 -7.274 1.00 93.94 89 PHE A CA 1
ATOM 710 C C . PHE A 1 89 ? 4.382 3.420 -6.281 1.00 93.94 89 PHE A C 1
ATOM 712 O O . PHE A 1 89 ? 5.176 3.414 -5.339 1.00 93.94 89 PHE A O 1
ATOM 719 N N . LYS A 1 90 ? 3.541 2.402 -6.507 1.00 93.12 90 LYS A N 1
ATOM 720 C CA . LYS A 1 90 ? 3.448 1.220 -5.633 1.00 93.12 90 LYS A CA 1
ATOM 721 C C . LYS A 1 90 ? 4.771 0.452 -5.562 1.00 93.12 90 LYS A C 1
ATOM 723 O O . LYS A 1 90 ? 5.137 -0.022 -4.488 1.00 93.12 90 LYS A O 1
ATOM 728 N N . ILE A 1 91 ? 5.509 0.350 -6.668 1.00 95.19 91 ILE A N 1
ATOM 729 C CA . ILE A 1 91 ? 6.835 -0.285 -6.709 1.00 95.19 91 ILE A CA 1
ATOM 730 C C . ILE A 1 91 ? 7.874 0.589 -5.991 1.00 95.19 91 ILE A C 1
ATOM 732 O O . ILE A 1 91 ? 8.597 0.081 -5.133 1.00 95.19 91 ILE A O 1
ATOM 736 N N . ALA A 1 92 ? 7.895 1.898 -6.245 1.00 95.56 92 ALA A N 1
ATOM 737 C CA . ALA A 1 92 ? 8.844 2.834 -5.642 1.00 95.56 92 ALA A CA 1
ATOM 738 C C . ALA A 1 92 ? 8.659 3.016 -4.125 1.00 95.56 92 ALA A C 1
ATOM 740 O O . ALA A 1 92 ? 9.638 3.255 -3.418 1.00 95.56 92 ALA A O 1
ATOM 741 N N . LEU A 1 93 ? 7.429 2.908 -3.611 1.00 94.31 93 LEU A N 1
ATOM 742 C CA . LEU A 1 93 ? 7.117 3.116 -2.197 1.00 94.31 93 LEU A CA 1
ATOM 743 C C . LEU A 1 93 ? 7.572 1.935 -1.328 1.00 94.31 93 LEU A C 1
ATOM 745 O O . LEU A 1 93 ? 7.002 0.856 -1.466 1.00 94.31 93 LEU A O 1
ATOM 749 N N . PRO A 1 94 ? 8.543 2.083 -0.409 1.00 94.12 94 PRO A N 1
ATOM 750 C CA . PRO A 1 94 ? 8.993 0.971 0.431 1.00 94.12 94 PRO A CA 1
ATOM 751 C C . PRO A 1 94 ? 7.859 0.327 1.240 1.00 94.12 94 PRO A C 1
ATOM 753 O O . PRO A 1 94 ? 6.903 1.000 1.625 1.00 94.12 94 PRO A O 1
ATOM 756 N N . LYS A 1 95 ? 7.984 -0.971 1.543 1.00 92.56 95 LYS A N 1
ATOM 757 C CA . LYS A 1 95 ? 7.020 -1.669 2.408 1.00 92.56 95 LYS A CA 1
ATOM 758 C C . LYS A 1 95 ? 7.056 -1.094 3.832 1.00 92.56 95 LYS A C 1
ATOM 760 O O . LYS A 1 95 ? 8.144 -0.789 4.330 1.00 92.56 95 LYS A O 1
ATOM 765 N N . PRO A 1 96 ? 5.909 -0.959 4.519 1.00 92.19 96 PRO A N 1
ATOM 766 C CA . PRO A 1 96 ? 5.890 -0.513 5.903 1.00 92.19 96 PRO A CA 1
ATOM 767 C C . PRO A 1 96 ? 6.580 -1.530 6.816 1.00 92.19 96 PRO A C 1
ATOM 769 O O . PRO A 1 96 ? 6.451 -2.743 6.657 1.00 92.19 96 PRO A O 1
ATOM 772 N N . VAL A 1 97 ? 7.287 -1.019 7.820 1.00 90.19 97 VAL A N 1
ATOM 773 C CA . VAL A 1 97 ? 7.894 -1.818 8.890 1.00 90.19 97 VAL A CA 1
ATOM 774 C C . VAL A 1 97 ? 7.119 -1.556 10.178 1.00 90.19 97 VAL A C 1
ATOM 776 O O . VAL A 1 97 ? 6.618 -0.451 10.388 1.00 90.19 97 VAL A O 1
ATOM 779 N N . ALA A 1 98 ? 7.011 -2.569 11.041 1.00 90.19 98 ALA A N 1
ATOM 780 C CA . ALA A 1 98 ? 6.375 -2.413 12.344 1.00 90.19 98 ALA A CA 1
ATOM 781 C C . ALA A 1 98 ? 7.033 -1.271 13.141 1.00 90.19 98 ALA A C 1
ATOM 783 O O . ALA A 1 98 ? 8.259 -1.189 13.255 1.00 90.19 98 ALA A O 1
ATOM 784 N N . CYS A 1 99 ? 6.206 -0.394 13.695 1.00 88.31 99 CYS A N 1
ATOM 785 C CA . CYS A 1 99 ? 6.601 0.789 14.443 1.00 88.31 99 CYS A CA 1
ATOM 786 C C . CYS A 1 99 ? 5.622 1.020 15.602 1.00 88.31 99 CYS A C 1
ATOM 788 O O . CYS A 1 99 ? 4.642 0.300 15.778 1.00 88.31 99 CYS A O 1
ATOM 790 N N . HIS A 1 100 ? 5.885 2.000 16.461 1.00 89.12 100 HIS A N 1
ATOM 791 C CA . HIS A 1 100 ? 4.901 2.333 17.482 1.00 89.12 100 HIS A CA 1
ATOM 792 C C . HIS A 1 100 ? 3.733 3.093 16.846 1.00 89.12 100 HIS A C 1
ATOM 794 O O . HIS A 1 100 ? 3.934 4.200 16.357 1.00 89.12 100 HIS A O 1
ATOM 800 N N . VAL A 1 101 ? 2.534 2.508 16.883 1.00 90.06 101 VAL A N 1
ATOM 801 C CA . VAL A 1 101 ? 1.282 3.148 16.455 1.00 90.06 101 VAL A CA 1
ATOM 802 C C . VAL A 1 101 ? 0.437 3.424 17.696 1.00 90.06 101 VAL A C 1
ATOM 804 O O . VAL A 1 101 ? -0.072 2.495 18.330 1.00 90.06 101 VAL A O 1
ATOM 807 N N . GLY A 1 102 ? 0.326 4.698 18.069 1.00 90.12 102 GLY A N 1
ATOM 808 C CA . GLY A 1 102 ? -0.531 5.148 19.164 1.00 90.12 102 GLY A CA 1
ATOM 809 C C . GLY A 1 102 ? -2.025 5.055 18.832 1.00 90.12 102 GLY A C 1
ATOM 810 O O . GLY A 1 102 ? -2.421 4.796 17.698 1.00 90.12 102 GLY A O 1
ATOM 811 N N . GLN A 1 103 ? -2.884 5.290 19.827 1.00 91.38 103 GLN A N 1
ATOM 812 C CA . GLN A 1 103 ? -4.337 5.326 19.608 1.00 91.38 103 GLN A CA 1
ATOM 813 C C . GLN A 1 103 ? -4.758 6.487 18.692 1.00 91.38 103 GLN A C 1
ATOM 815 O O . GLN A 1 103 ? -5.631 6.302 17.844 1.00 91.38 103 GLN A O 1
ATOM 820 N N . ASP A 1 104 ? -4.138 7.657 18.848 1.00 89.44 104 ASP A N 1
ATOM 821 C CA . ASP A 1 104 ? -4.388 8.808 17.974 1.00 89.44 104 ASP A CA 1
ATOM 822 C C . ASP A 1 104 ? -3.967 8.471 16.532 1.00 89.44 104 ASP A C 1
ATOM 824 O O . ASP A 1 104 ? -4.763 8.627 15.611 1.00 89.44 104 ASP A O 1
ATOM 828 N N . ASP A 1 105 ? -2.796 7.849 16.370 1.00 87.94 105 ASP A N 1
ATOM 829 C CA . ASP A 1 105 ? -2.249 7.390 15.085 1.00 87.94 105 ASP A CA 1
ATOM 830 C C . ASP A 1 105 ? -3.182 6.425 14.377 1.00 87.94 105 ASP A C 1
ATOM 832 O O . ASP A 1 105 ? -3.499 6.583 13.199 1.00 87.94 105 ASP A O 1
ATOM 836 N N . LEU A 1 106 ? -3.647 5.420 15.114 1.00 92.81 106 LEU A N 1
ATOM 837 C CA . LEU A 1 106 ? -4.603 4.453 14.612 1.00 92.81 106 LEU A CA 1
ATOM 838 C C . LEU A 1 106 ? -5.905 5.140 14.193 1.00 92.81 106 LEU A C 1
ATOM 840 O O . LEU A 1 106 ? -6.462 4.805 13.150 1.00 92.81 106 LEU A O 1
ATOM 844 N N . THR A 1 107 ? -6.374 6.109 14.980 1.00 91.69 107 THR A N 1
ATOM 845 C CA . THR A 1 107 ? -7.593 6.865 14.678 1.00 91.69 107 THR A CA 1
ATOM 846 C C . THR A 1 107 ? -7.447 7.636 13.370 1.00 91.69 107 THR A C 1
ATOM 848 O O . THR A 1 107 ? -8.324 7.555 12.509 1.00 91.69 107 THR A O 1
ATOM 851 N N . ASP A 1 108 ? -6.329 8.336 13.186 1.00 87.38 108 ASP A N 1
ATOM 852 C CA . ASP A 1 108 ? -6.050 9.096 11.971 1.00 87.38 108 ASP A CA 1
ATOM 853 C C . ASP A 1 108 ? -5.893 8.177 10.750 1.00 87.38 108 ASP A C 1
ATOM 855 O O . ASP A 1 108 ? -6.438 8.475 9.684 1.00 87.38 108 ASP A O 1
ATOM 859 N N . ILE A 1 109 ? -5.219 7.030 10.892 1.00 89.81 109 ILE A N 1
ATOM 860 C CA . ILE A 1 109 ? -5.088 6.038 9.813 1.00 89.81 109 ILE A CA 1
ATOM 861 C C . ILE A 1 109 ? -6.464 5.496 9.409 1.00 89.81 109 ILE A C 1
ATOM 863 O O . ILE A 1 109 ? -6.810 5.528 8.228 1.00 89.81 109 ILE A O 1
ATOM 867 N N . VAL A 1 110 ? -7.274 5.037 10.370 1.00 93.19 110 VAL A N 1
ATOM 868 C CA . VAL A 1 110 ? -8.598 4.450 10.099 1.00 93.19 110 VAL A CA 1
ATOM 869 C C . VAL A 1 110 ? -9.517 5.468 9.427 1.00 93.19 110 VAL A C 1
ATOM 871 O O . VAL A 1 110 ? -10.135 5.153 8.413 1.00 93.19 110 VAL A O 1
ATOM 874 N N . ARG A 1 111 ? -9.561 6.709 9.924 1.00 90.56 111 ARG A N 1
ATOM 875 C CA . ARG A 1 111 ? -10.381 7.775 9.324 1.00 90.56 111 ARG A CA 1
ATOM 876 C C . ARG A 1 111 ? -9.927 8.154 7.920 1.00 90.56 111 ARG A C 1
ATOM 878 O O . ARG A 1 111 ? -10.762 8.485 7.078 1.00 90.56 111 ARG A O 1
ATOM 885 N N . THR A 1 112 ? -8.621 8.098 7.660 1.00 86.69 112 THR A N 1
ATOM 886 C CA . THR A 1 112 ? -8.060 8.313 6.319 1.00 86.69 112 THR A CA 1
ATOM 887 C C . THR A 1 112 ? -8.519 7.221 5.355 1.00 86.69 112 THR A C 1
ATOM 889 O O . THR A 1 112 ? -9.018 7.541 4.279 1.00 86.69 112 THR A O 1
ATOM 892 N N . LEU A 1 113 ? -8.422 5.953 5.766 1.00 90.06 113 LEU A N 1
ATOM 893 C CA . LEU A 1 113 ? -8.871 4.794 4.985 1.00 90.06 113 LEU A CA 1
ATOM 894 C C . LEU A 1 113 ? -10.395 4.769 4.775 1.00 90.06 113 LEU A C 1
ATOM 896 O O . LEU A 1 113 ? -10.874 4.291 3.755 1.00 90.06 113 LEU A O 1
ATOM 900 N N . LYS A 1 114 ? -11.172 5.314 5.717 1.00 90.12 114 LYS A N 1
ATOM 901 C CA . LYS A 1 114 ? -12.632 5.477 5.598 1.00 90.12 114 LYS A CA 1
ATOM 902 C C . LYS A 1 114 ? -13.054 6.711 4.792 1.00 90.12 114 LYS A C 1
ATOM 904 O O . LYS A 1 114 ? -14.250 6.952 4.655 1.00 90.12 114 LYS A O 1
ATOM 909 N N . HIS A 1 115 ? -12.104 7.500 4.281 1.00 83.62 115 HIS A N 1
ATOM 910 C CA . HIS A 1 115 ? -12.352 8.772 3.591 1.00 83.62 115 HIS A CA 1
ATOM 911 C C . HIS A 1 115 ? -13.193 9.778 4.405 1.00 83.62 115 HIS A C 1
ATOM 913 O O . HIS A 1 115 ? -13.824 10.674 3.846 1.00 83.62 115 HIS A O 1
ATOM 919 N N . GLU A 1 116 ? -13.189 9.664 5.736 1.00 78.50 116 GLU A N 1
ATOM 920 C CA . GLU A 1 116 ? -13.916 10.571 6.640 1.00 78.50 116 GLU A CA 1
ATOM 921 C C . GLU A 1 116 ? -13.212 11.929 6.782 1.00 78.50 116 GLU A C 1
ATOM 923 O O . GLU A 1 116 ? -13.791 12.901 7.271 1.00 78.50 116 GLU A O 1
ATOM 928 N N . GLN A 1 117 ? -11.961 12.009 6.332 1.00 66.00 117 GLN A N 1
ATOM 929 C CA . GLN A 1 117 ? -11.169 13.227 6.292 1.00 66.00 117 GLN A CA 1
ATOM 930 C C . GLN A 1 117 ? -10.438 13.367 4.958 1.00 66.00 117 GLN A C 1
ATOM 932 O O . GLN A 1 117 ? -10.013 12.383 4.352 1.00 66.00 117 GLN A O 1
ATOM 937 N N . THR A 1 118 ? -10.268 14.609 4.499 1.00 58.06 118 THR A N 1
ATOM 938 C CA . THR A 1 118 ? -9.441 14.903 3.325 1.00 58.06 118 THR A CA 1
ATOM 939 C C . THR A 1 118 ? -8.003 14.486 3.609 1.00 58.06 118 THR A C 1
ATOM 941 O O . THR A 1 118 ? -7.431 14.918 4.613 1.00 58.06 118 THR A O 1
ATOM 944 N N . ARG A 1 119 ? -7.410 13.681 2.717 1.00 63.25 119 ARG A N 1
ATOM 945 C CA . ARG A 1 119 ? -5.988 13.323 2.770 1.00 63.25 119 ARG A CA 1
ATOM 946 C C . ARG A 1 119 ? -5.165 14.604 2.740 1.00 63.25 119 ARG A C 1
ATOM 948 O O . ARG A 1 119 ? -5.080 15.276 1.718 1.00 63.25 119 ARG A O 1
ATOM 955 N N . GLN A 1 120 ? -4.584 14.972 3.873 1.00 57.78 120 GLN A N 1
ATOM 956 C CA . GLN A 1 120 ? -3.570 16.013 3.906 1.00 57.78 120 GLN A CA 1
ATOM 957 C C . GLN A 1 120 ? -2.233 15.298 3.862 1.00 57.78 120 GLN A C 1
ATOM 959 O O . GLN A 1 120 ? -1.799 14.773 4.879 1.00 57.78 120 GLN A O 1
ATOM 964 N N . ILE A 1 121 ? -1.609 15.244 2.684 1.00 57.50 121 ILE A N 1
ATOM 965 C CA . ILE A 1 121 ? -0.280 14.621 2.515 1.00 57.50 121 ILE A CA 1
ATOM 966 C C . ILE A 1 121 ? 0.839 15.639 2.753 1.00 57.50 121 ILE A C 1
ATOM 968 O O . ILE A 1 121 ? 1.970 15.288 3.071 1.00 57.50 121 ILE A O 1
ATOM 972 N N . ALA A 1 122 ? 0.481 16.924 2.718 1.00 48.78 122 ALA A N 1
ATOM 973 C CA . ALA A 1 122 ? 1.344 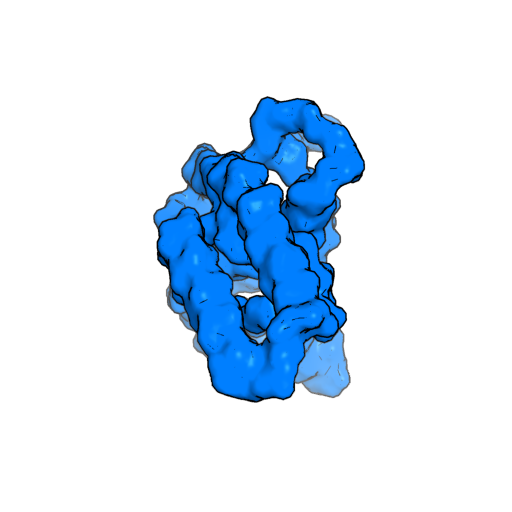18.048 3.059 1.00 48.78 122 ALA A CA 1
ATOM 974 C C . ALA A 1 122 ? 2.127 17.912 4.389 1.00 48.78 122 ALA A C 1
ATOM 976 O O . ALA A 1 122 ? 3.249 18.400 4.438 1.00 48.78 122 ALA A O 1
ATOM 977 N N . PRO A 1 123 ? 1.628 17.261 5.463 1.00 51.31 123 PRO A N 1
ATOM 978 C CA . PRO A 1 123 ? 2.410 17.040 6.682 1.00 51.31 123 PRO A CA 1
ATOM 979 C C . PRO A 1 123 ? 3.563 16.035 6.526 1.00 51.31 123 PRO A C 1
ATOM 981 O O . PRO A 1 123 ? 4.417 15.971 7.406 1.00 51.31 123 PRO A O 1
ATOM 984 N N . PHE A 1 124 ? 3.574 15.221 5.465 1.00 54.81 124 PHE A N 1
ATOM 985 C CA . PHE A 1 124 ? 4.499 14.093 5.309 1.00 54.81 124 PHE A CA 1
ATOM 986 C C . PHE A 1 124 ? 5.615 14.338 4.299 1.00 54.81 124 PHE A C 1
ATOM 988 O O . PHE A 1 124 ? 6.550 13.541 4.230 1.00 54.81 124 PHE A O 1
ATOM 995 N N . ILE A 1 125 ? 5.528 15.417 3.521 1.00 54.47 125 ILE A N 1
ATOM 996 C CA . ILE A 1 125 ? 6.523 15.754 2.511 1.00 54.47 125 ILE A CA 1
ATOM 997 C C . ILE A 1 125 ? 7.070 17.138 2.851 1.00 54.47 125 ILE A C 1
ATOM 999 O O . ILE A 1 125 ? 6.322 18.091 3.051 1.00 54.47 125 ILE A O 1
ATOM 1003 N N . ASN A 1 126 ? 8.388 17.215 3.032 1.00 49.97 126 ASN A N 1
ATOM 1004 C CA . ASN A 1 126 ? 9.050 18.354 3.674 1.00 49.97 126 ASN A CA 1
ATOM 1005 C C . ASN A 1 126 ? 9.172 19.601 2.780 1.00 49.97 126 ASN A C 1
ATOM 1007 O O . ASN A 1 126 ? 9.740 20.597 3.231 1.00 49.97 126 ASN A O 1
ATOM 1011 N N . GLU A 1 127 ? 8.671 19.579 1.542 1.00 51.06 127 GLU A N 1
ATOM 1012 C CA . GLU A 1 127 ? 8.883 20.659 0.577 1.00 51.06 127 GLU A CA 1
ATOM 1013 C C . GLU A 1 127 ? 7.575 21.230 0.001 1.00 51.06 127 GLU A C 1
ATOM 1015 O O . GLU A 1 127 ? 6.533 20.577 -0.006 1.00 51.06 127 GLU A O 1
ATOM 1020 N N . PRO A 1 128 ? 7.571 22.499 -0.444 1.00 47.03 128 PRO A N 1
ATOM 1021 C CA . PRO A 1 128 ? 6.458 23.041 -1.208 1.00 47.03 128 PRO A CA 1
ATOM 1022 C C . PRO A 1 128 ? 6.397 22.348 -2.573 1.00 47.03 128 PRO A C 1
ATOM 1024 O O . PRO A 1 128 ? 7.205 22.628 -3.454 1.00 47.03 128 PRO A O 1
ATOM 1027 N N . HIS A 1 129 ? 5.426 21.455 -2.750 1.00 55.09 129 HIS A N 1
ATOM 1028 C CA . HIS A 1 129 ? 5.227 20.759 -4.017 1.00 55.09 129 HIS A CA 1
ATOM 1029 C C . HIS A 1 129 ? 4.323 21.549 -4.959 1.00 55.09 129 HIS A C 1
ATOM 1031 O O . HIS A 1 129 ? 3.321 22.147 -4.549 1.00 55.09 129 HIS A O 1
ATOM 1037 N N . ASP A 1 130 ? 4.672 21.52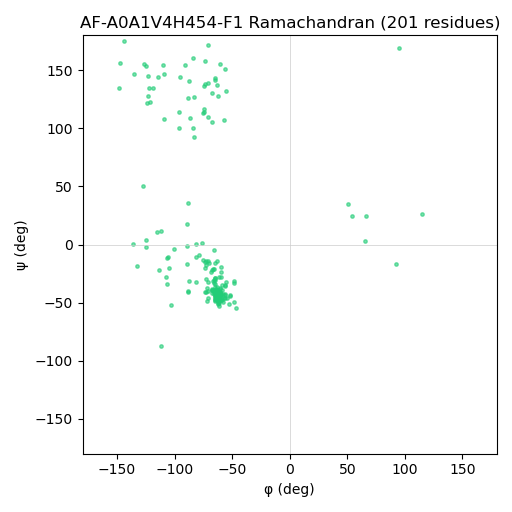1 -6.242 1.00 54.03 130 ASP A N 1
ATOM 1038 C CA . ASP A 1 130 ? 3.751 21.887 -7.304 1.00 54.03 130 ASP A CA 1
ATOM 1039 C C . ASP A 1 130 ? 2.645 20.821 -7.358 1.00 54.03 130 ASP A C 1
ATOM 1041 O O . ASP A 1 130 ? 2.920 19.625 -7.385 1.00 54.03 130 ASP A O 1
ATOM 1045 N N . LYS A 1 131 ? 1.375 21.237 -7.367 1.00 49.97 131 LYS A N 1
ATOM 1046 C CA . LYS A 1 131 ? 0.227 20.315 -7.459 1.00 49.97 131 LYS A CA 1
ATOM 1047 C C . LYS A 1 131 ? 0.153 19.577 -8.803 1.00 49.97 131 LYS A C 1
ATOM 1049 O O . LYS A 1 131 ? -0.737 18.755 -8.990 1.00 49.97 131 LYS A O 1
ATOM 1054 N N . THR A 1 132 ? 1.034 19.916 -9.740 1.00 54.00 132 THR A N 1
ATOM 1055 C CA . THR A 1 132 ? 1.215 19.223 -11.020 1.00 54.00 132 THR A CA 1
ATOM 1056 C C . THR A 1 132 ? 2.224 18.075 -10.954 1.00 54.00 132 THR A C 1
ATOM 1058 O O . THR A 1 132 ? 2.418 17.392 -11.955 1.00 54.00 132 THR A O 1
ATOM 1061 N N . ASP A 1 133 ? 2.845 17.834 -9.797 1.00 74.56 133 ASP A N 1
ATOM 1062 C CA . ASP A 1 133 ? 3.734 16.695 -9.590 1.00 74.56 133 ASP A CA 1
ATOM 1063 C C . ASP A 1 133 ? 2.928 15.381 -9.547 1.00 74.56 133 ASP A C 1
ATOM 1065 O O . ASP A 1 133 ? 2.170 15.112 -8.609 1.00 74.56 133 ASP A O 1
ATOM 1069 N N . GLU A 1 134 ? 3.079 14.559 -10.588 1.00 80.81 134 GLU A N 1
ATOM 1070 C CA . GLU A 1 134 ? 2.408 13.261 -10.746 1.00 80.81 134 GLU A CA 1
ATOM 1071 C C . GLU A 1 134 ? 2.651 12.321 -9.558 1.00 80.81 134 GLU A C 1
ATOM 1073 O O . GLU A 1 134 ? 1.754 11.563 -9.177 1.00 80.81 134 GLU A O 1
ATOM 1078 N N . PHE A 1 135 ? 3.822 12.404 -8.916 1.00 84.38 135 PHE A N 1
ATOM 1079 C CA . PHE A 1 135 ? 4.113 11.621 -7.717 1.00 84.38 135 PHE A CA 1
ATOM 1080 C C . PHE A 1 135 ? 3.192 12.013 -6.554 1.00 84.38 135 PHE A C 1
ATOM 1082 O O . PHE A 1 135 ? 2.703 11.148 -5.823 1.00 84.38 135 PHE A O 1
ATOM 1089 N N . ILE A 1 136 ? 2.916 13.308 -6.392 1.00 80.25 136 ILE A N 1
ATOM 1090 C CA . ILE A 1 136 ? 2.014 13.819 -5.351 1.00 80.25 136 ILE A CA 1
ATOM 1091 C C . ILE A 1 136 ? 0.584 13.375 -5.636 1.00 80.25 136 ILE A C 1
ATOM 1093 O O . ILE A 1 136 ? -0.100 12.908 -4.725 1.00 80.25 136 ILE A O 1
ATOM 1097 N N . GLY A 1 137 ? 0.167 13.425 -6.904 1.00 80.69 137 GLY A N 1
ATOM 1098 C CA . GLY A 1 137 ? -1.103 12.848 -7.341 1.00 80.69 137 GLY A CA 1
ATOM 1099 C C . GLY A 1 137 ? -1.213 11.370 -6.959 1.00 80.69 137 GLY A C 1
ATOM 1100 O O . GLY A 1 137 ? -2.211 10.957 -6.369 1.00 80.69 137 GLY A O 1
ATOM 1101 N N . CYS A 1 138 ? -0.163 10.579 -7.193 1.00 83.69 138 CYS A N 1
ATOM 1102 C CA . CYS A 1 138 ? -0.144 9.171 -6.802 1.00 83.69 138 CYS A CA 1
ATOM 1103 C C . CYS A 1 138 ? -0.191 8.971 -5.281 1.00 83.69 138 CYS A C 1
ATOM 1105 O O . CYS A 1 138 ? -0.946 8.120 -4.809 1.00 83.69 138 CYS A O 1
ATOM 1107 N N . CYS A 1 139 ? 0.534 9.777 -4.498 1.00 81.94 139 CYS A N 1
ATOM 1108 C CA . CYS A 1 139 ? 0.427 9.764 -3.036 1.00 81.94 139 CYS A CA 1
ATOM 1109 C C . CYS A 1 139 ? -1.018 10.012 -2.582 1.00 81.94 139 CYS A C 1
ATOM 1111 O O . CYS A 1 139 ? -1.514 9.339 -1.678 1.00 81.94 139 CYS A O 1
ATOM 1113 N N . GLU A 1 140 ? -1.705 10.966 -3.218 1.00 78.69 140 GLU A N 1
ATOM 1114 C CA . GLU A 1 140 ? -3.087 11.335 -2.900 1.00 78.69 140 GLU A CA 1
ATOM 1115 C C . GLU A 1 140 ? -4.087 10.232 -3.169 1.00 78.69 140 GLU A C 1
ATOM 1117 O O . GLU A 1 140 ? -5.073 10.157 -2.442 1.00 78.69 140 GLU A O 1
ATOM 1122 N N . HIS A 1 141 ? -3.824 9.344 -4.122 1.00 79.06 141 HIS A N 1
ATOM 1123 C CA . HIS A 1 141 ? -4.790 8.338 -4.553 1.00 79.06 141 HIS A CA 1
ATOM 1124 C C . HIS A 1 141 ? -4.446 6.926 -4.063 1.00 79.06 141 HIS A C 1
ATOM 1126 O O . HIS A 1 141 ? -5.356 6.194 -3.679 1.00 79.06 141 HIS A O 1
ATOM 1132 N N . TYR A 1 142 ? -3.162 6.570 -3.960 1.00 85.12 142 TYR A N 1
ATOM 1133 C CA . TYR A 1 142 ? -2.716 5.177 -3.810 1.00 85.12 142 TYR A CA 1
ATOM 1134 C C . TYR A 1 142 ? -2.023 4.847 -2.480 1.00 85.12 142 TYR A C 1
ATOM 1136 O O . TYR A 1 142 ? -1.462 3.761 -2.331 1.00 85.12 142 TYR A O 1
ATOM 1144 N N . LEU A 1 143 ? -2.069 5.739 -1.485 1.00 86.81 143 LEU A N 1
ATOM 1145 C CA . LEU A 1 143 ? -1.456 5.479 -0.175 1.00 86.81 143 LEU A CA 1
ATOM 1146 C C . LEU A 1 143 ? -2.228 4.456 0.685 1.00 86.81 143 LEU A C 1
ATOM 1148 O O . LEU A 1 143 ? -1.681 3.938 1.657 1.00 86.81 143 LEU A O 1
ATOM 1152 N N . ASP A 1 144 ? -3.471 4.119 0.335 1.00 88.88 144 ASP A N 1
ATOM 1153 C CA . ASP A 1 144 ? -4.303 3.209 1.137 1.00 88.88 144 ASP A CA 1
ATOM 1154 C C . ASP A 1 144 ? -3.681 1.828 1.304 1.00 88.88 144 ASP A C 1
ATOM 1156 O O . ASP A 1 144 ? -3.661 1.297 2.413 1.00 88.88 144 ASP A O 1
ATOM 1160 N N . SER A 1 145 ? -3.128 1.258 0.228 1.00 88.50 145 SER A N 1
ATOM 1161 C CA . SER A 1 145 ? -2.467 -0.050 0.276 1.00 88.50 145 SER A CA 1
ATOM 1162 C C . SER A 1 145 ? -1.342 -0.055 1.311 1.00 88.50 145 SER A C 1
ATOM 1164 O O . SER A 1 145 ? -1.275 -0.952 2.149 1.00 88.50 145 SER A O 1
ATOM 1166 N N . TYR A 1 146 ? -0.534 1.009 1.338 1.00 91.06 146 TYR A N 1
ATOM 1167 C CA . TYR A 1 146 ? 0.527 1.175 2.327 1.00 91.06 146 TYR A CA 1
ATOM 1168 C C . TYR A 1 146 ? -0.023 1.265 3.758 1.00 91.06 146 TYR A C 1
ATOM 1170 O O . TYR A 1 146 ? 0.525 0.652 4.672 1.00 91.06 146 TYR A O 1
ATOM 1178 N N . LEU A 1 147 ? -1.110 2.010 3.981 1.00 92.19 147 LEU A N 1
ATOM 1179 C CA . LEU A 1 147 ? -1.718 2.142 5.309 1.00 92.19 147 LEU A CA 1
ATOM 1180 C C . LEU A 1 147 ? -2.337 0.824 5.795 1.00 92.19 147 LEU A C 1
ATOM 1182 O O . LEU A 1 147 ? -2.188 0.470 6.964 1.00 92.19 147 LEU A O 1
ATOM 1186 N N . HIS A 1 148 ? -2.976 0.067 4.906 1.00 94.94 148 HIS A N 1
ATOM 1187 C CA . HIS A 1 148 ? -3.477 -1.272 5.205 1.00 94.94 148 HIS A CA 1
ATOM 1188 C C . HIS A 1 148 ? -2.344 -2.240 5.569 1.00 94.94 148 HIS A C 1
ATOM 1190 O O . HIS A 1 148 ? -2.450 -2.965 6.560 1.00 94.94 148 HIS A O 1
ATOM 1196 N N . GLU A 1 149 ? -1.238 -2.227 4.823 1.00 94.44 149 GLU A N 1
ATOM 1197 C CA . GLU A 1 149 ? -0.046 -3.013 5.156 1.00 94.44 149 GLU A CA 1
ATOM 1198 C C . GLU A 1 149 ? 0.569 -2.575 6.492 1.00 94.44 149 GLU A C 1
ATOM 1200 O O . GLU A 1 149 ? 0.945 -3.422 7.305 1.00 94.44 149 GLU A O 1
ATOM 1205 N N . LEU A 1 150 ? 0.607 -1.267 6.775 1.00 94.12 150 LEU A N 1
ATOM 1206 C CA . LEU A 1 150 ? 1.095 -0.729 8.044 1.00 94.12 150 LEU A CA 1
ATOM 1207 C C . LEU A 1 150 ? 0.259 -1.247 9.221 1.00 94.12 150 LEU A C 1
ATOM 1209 O O . LEU A 1 150 ? 0.815 -1.640 10.248 1.00 94.12 150 LEU A O 1
ATOM 1213 N N . LEU A 1 151 ? -1.068 -1.287 9.085 1.00 96.19 151 LEU A N 1
ATOM 1214 C CA . LEU A 1 151 ? -1.935 -1.878 10.103 1.00 96.19 151 LEU A CA 1
ATOM 1215 C C . LEU A 1 151 ? -1.703 -3.389 10.240 1.00 96.19 151 LEU A C 1
ATOM 1217 O O . LEU A 1 151 ? -1.657 -3.890 11.364 1.00 96.19 151 LEU A O 1
ATOM 1221 N N . ALA A 1 152 ? -1.490 -4.106 9.134 1.00 96.56 152 ALA A N 1
ATOM 1222 C CA . ALA A 1 152 ? -1.227 -5.543 9.151 1.00 96.56 152 ALA A CA 1
ATOM 1223 C C . ALA A 1 152 ? 0.068 -5.901 9.896 1.00 96.56 152 ALA A C 1
ATOM 1225 O O . ALA A 1 152 ? 0.068 -6.823 10.714 1.00 96.56 152 ALA A O 1
ATOM 1226 N N . VAL A 1 153 ? 1.158 -5.159 9.665 1.00 95.94 153 VAL A N 1
ATOM 1227 C CA . VAL A 1 153 ? 2.445 -5.422 10.335 1.00 95.94 153 VAL A CA 1
ATOM 1228 C C . VAL A 1 153 ? 2.432 -5.027 11.813 1.00 95.94 153 VAL A C 1
ATOM 1230 O O . VAL A 1 153 ? 3.118 -5.659 12.616 1.00 95.94 153 VAL A O 1
ATOM 1233 N N . ASN A 1 154 ? 1.640 -4.020 12.196 1.00 95.81 154 ASN A N 1
ATOM 1234 C CA . ASN A 1 154 ? 1.564 -3.538 13.579 1.00 95.81 154 ASN A CA 1
ATOM 1235 C C . ASN A 1 154 ? 0.537 -4.286 14.437 1.00 95.81 154 ASN A C 1
ATOM 1237 O O . ASN A 1 154 ? 0.750 -4.474 15.636 1.00 95.81 154 ASN A O 1
ATOM 1241 N N . PHE A 1 155 ? -0.554 -4.763 13.837 1.00 96.62 155 PHE A N 1
ATOM 1242 C CA . PHE A 1 155 ? -1.657 -5.420 14.539 1.00 96.62 155 PHE A CA 1
ATOM 1243 C C . PHE A 1 155 ? -2.011 -6.793 13.939 1.00 96.62 155 PHE A C 1
ATOM 1245 O O . PHE A 1 155 ? -3.191 -7.086 13.744 1.00 96.62 155 PHE A O 1
ATOM 1252 N N . PRO A 1 156 ? -1.042 -7.703 13.717 1.00 95.81 156 PRO A N 1
ATOM 1253 C CA . PRO A 1 156 ? -1.238 -8.927 12.924 1.00 95.81 156 PRO A CA 1
ATOM 1254 C C . PRO A 1 156 ? -2.263 -9.910 13.507 1.00 95.81 156 PRO A C 1
ATOM 1256 O O . PRO A 1 156 ? -2.673 -10.857 12.844 1.00 95.81 156 PRO A O 1
ATOM 1259 N N . LYS A 1 157 ? -2.650 -9.735 14.777 1.00 95.12 157 LYS A N 1
ATOM 1260 C CA . LYS A 1 157 ? -3.677 -10.558 15.422 1.00 95.12 157 LYS A CA 1
ATOM 1261 C C . LYS A 1 157 ? -5.080 -10.012 15.217 1.00 95.12 157 LYS A C 1
ATOM 1263 O O . LYS A 1 157 ? -5.990 -10.821 15.085 1.00 95.12 157 LYS A O 1
ATOM 1268 N N . SER A 1 158 ? -5.261 -8.696 15.292 1.00 96.50 158 SER A N 1
ATOM 1269 C CA . SER A 1 158 ? -6.574 -8.046 15.379 1.00 96.50 158 SER A CA 1
ATOM 1270 C C . SER A 1 158 ? -6.992 -7.338 14.096 1.00 96.50 158 SER A C 1
ATOM 1272 O O . SER A 1 158 ? -8.191 -7.251 13.839 1.00 96.50 158 SER A O 1
ATOM 1274 N N . TYR A 1 159 ? -6.034 -6.879 13.291 1.00 97.56 159 TYR A N 1
ATOM 1275 C CA . TYR A 1 159 ? -6.300 -6.299 11.984 1.00 97.56 159 TYR A CA 1
ATOM 1276 C C . TYR A 1 159 ? -6.682 -7.376 10.961 1.00 97.56 159 TYR A C 1
ATOM 1278 O O . TYR A 1 159 ? -6.073 -8.442 10.892 1.00 97.56 159 TYR A O 1
ATOM 1286 N N . ASP A 1 160 ? -7.689 -7.058 10.156 1.00 96.69 160 ASP A N 1
ATOM 1287 C CA . ASP A 1 160 ? -8.148 -7.828 9.006 1.00 96.69 160 ASP A CA 1
ATOM 1288 C C . ASP A 1 160 ? -8.691 -6.817 7.982 1.00 96.69 160 ASP A C 1
ATOM 1290 O O . ASP A 1 160 ? -9.415 -5.894 8.365 1.00 96.69 160 ASP A O 1
ATOM 1294 N N . TYR A 1 161 ? -8.340 -6.960 6.699 1.00 96.25 161 TYR A N 1
ATOM 1295 C CA . TYR A 1 161 ? -8.814 -6.055 5.641 1.00 96.25 161 TYR A CA 1
ATOM 1296 C C . TYR A 1 161 ? -10.349 -6.053 5.535 1.00 96.25 161 TYR A C 1
ATOM 1298 O O . TYR A 1 161 ? -10.959 -5.033 5.213 1.00 96.25 161 TYR A O 1
ATOM 1306 N N . ASP A 1 162 ? -10.988 -7.165 5.911 1.00 95.44 162 ASP A N 1
ATOM 1307 C CA . ASP A 1 162 ? -12.443 -7.323 5.942 1.00 95.44 162 ASP A CA 1
ATOM 1308 C C . ASP A 1 162 ? -13.130 -6.302 6.878 1.00 95.44 162 ASP A C 1
ATOM 1310 O O . ASP A 1 162 ? -14.310 -6.007 6.713 1.00 95.44 162 ASP A O 1
ATOM 1314 N N . LEU A 1 163 ? -12.406 -5.679 7.821 1.00 96.69 163 LEU A N 1
ATOM 1315 C CA . LEU A 1 163 ? -12.923 -4.577 8.648 1.00 96.69 163 LEU A CA 1
ATOM 1316 C C . LEU A 1 163 ? -13.344 -3.341 7.841 1.00 96.69 163 LEU A C 1
ATOM 1318 O O . LEU A 1 163 ? -14.222 -2.603 8.282 1.00 96.69 163 LEU A O 1
ATOM 1322 N N . PHE A 1 164 ? -12.731 -3.116 6.681 1.00 95.75 164 PHE A N 1
ATOM 1323 C CA . PHE A 1 164 ? -12.977 -1.946 5.833 1.00 95.75 164 PHE A CA 1
ATOM 1324 C C . PHE A 1 164 ? -13.916 -2.255 4.661 1.00 95.75 164 PHE A C 1
ATOM 1326 O O . PHE A 1 164 ? -14.298 -1.353 3.922 1.00 95.75 164 PHE A O 1
ATOM 1333 N N . CYS A 1 165 ? -14.312 -3.518 4.502 1.00 94.25 165 CYS A N 1
ATOM 1334 C CA . CYS A 1 165 ? -15.212 -3.958 3.445 1.00 94.25 165 CYS A CA 1
ATOM 1335 C C . CYS A 1 165 ? -16.689 -3.747 3.820 1.00 94.25 16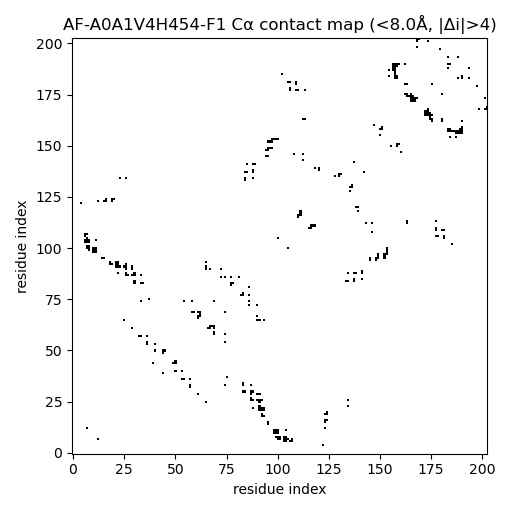5 CYS A C 1
ATOM 1337 O O . CYS A 1 165 ? -17.055 -3.651 4.993 1.00 94.25 165 CYS A O 1
ATOM 1339 N N . SER A 1 166 ? -17.562 -3.734 2.808 1.00 93.25 166 SER A N 1
ATOM 1340 C CA . SER A 1 166 ? -19.010 -3.813 3.016 1.00 93.25 166 SER A CA 1
ATOM 1341 C C . SER A 1 166 ? -19.427 -5.233 3.404 1.00 93.25 166 SER A C 1
ATOM 1343 O O . SER A 1 166 ? -19.019 -6.213 2.780 1.00 93.25 166 SER A O 1
ATOM 1345 N N . HIS A 1 167 ? -20.308 -5.341 4.396 1.00 93.81 167 HIS A N 1
ATOM 1346 C CA . HIS A 1 167 ? -20.853 -6.599 4.899 1.00 93.81 167 HIS A CA 1
ATOM 1347 C C . HIS A 1 167 ? -22.340 -6.690 4.623 1.00 93.81 167 HIS A C 1
ATOM 1349 O O . HIS A 1 167 ? -23.068 -5.709 4.748 1.00 93.81 167 HIS A O 1
ATOM 1355 N N . LYS A 1 168 ? -22.822 -7.897 4.326 1.00 93.31 168 LYS A N 1
ATOM 1356 C CA . LYS A 1 168 ? -24.256 -8.157 4.208 1.00 93.31 168 LYS A CA 1
ATOM 1357 C C . LYS A 1 168 ? -24.806 -8.718 5.517 1.00 93.31 168 LYS A C 1
ATOM 1359 O O . LYS A 1 168 ? -24.473 -9.842 5.894 1.00 93.31 168 LYS A O 1
ATOM 1364 N N . ILE A 1 169 ? -25.677 -7.961 6.179 1.00 90.50 169 ILE A N 1
ATOM 1365 C CA . ILE A 1 169 ? -26.362 -8.352 7.417 1.00 90.50 169 ILE A CA 1
ATOM 1366 C C . ILE A 1 169 ? -27.870 -8.233 7.196 1.00 90.50 169 ILE A C 1
ATOM 1368 O O . ILE A 1 169 ? -28.367 -7.182 6.807 1.00 90.50 169 ILE A O 1
ATOM 1372 N N . ASP A 1 170 ? -28.592 -9.341 7.387 1.00 89.50 170 ASP A N 1
ATOM 1373 C CA . ASP A 1 170 ? -30.055 -9.428 7.252 1.00 89.50 170 ASP A CA 1
ATOM 1374 C C . ASP A 1 170 ? -30.598 -8.841 5.930 1.00 89.50 170 ASP A C 1
ATOM 1376 O O . ASP A 1 170 ? -31.686 -8.279 5.854 1.00 89.50 170 ASP A O 1
ATOM 1380 N N . GLY A 1 171 ? -29.816 -8.997 4.856 1.00 90.81 171 GLY A N 1
ATOM 1381 C CA . GLY A 1 171 ? -30.148 -8.517 3.514 1.00 90.81 171 GLY A CA 1
ATOM 1382 C C . GLY A 1 171 ? -29.618 -7.122 3.179 1.00 90.81 171 GLY A C 1
ATOM 1383 O O . GLY A 1 171 ? -29.510 -6.814 1.993 1.00 90.81 171 GLY A O 1
ATOM 1384 N N . ASN A 1 172 ? -29.214 -6.335 4.176 1.00 91.50 172 ASN A N 1
ATOM 1385 C CA . ASN A 1 172 ? -28.707 -4.976 4.007 1.00 91.50 172 ASN A CA 1
ATOM 1386 C C . ASN A 1 172 ? -27.179 -4.948 3.934 1.00 91.50 172 ASN A C 1
ATOM 1388 O O . ASN A 1 172 ? -26.504 -5.710 4.626 1.00 91.50 172 ASN A O 1
ATOM 1392 N N . HIS A 1 173 ? -26.644 -4.052 3.107 1.00 93.94 173 HIS A N 1
ATOM 1393 C CA . HIS A 1 173 ? -25.221 -3.736 3.099 1.00 93.94 173 HIS A CA 1
ATOM 1394 C C . HIS A 1 173 ? -24.923 -2.713 4.193 1.00 93.94 173 HIS A C 1
ATOM 1396 O O . HIS A 1 173 ? -25.563 -1.664 4.249 1.00 93.94 173 HIS A O 1
ATOM 1402 N N . ILE A 1 174 ? -23.963 -3.032 5.052 1.00 93.75 174 ILE A N 1
ATOM 1403 C CA . ILE A 1 174 ? -23.463 -2.153 6.106 1.00 93.75 174 ILE A CA 1
ATOM 1404 C C . ILE A 1 174 ? -21.951 -2.033 5.987 1.00 93.75 174 ILE A C 1
ATOM 1406 O O . ILE A 1 174 ? -21.279 -2.924 5.470 1.00 93.75 174 ILE A O 1
ATOM 1410 N N . GLU A 1 175 ? -21.418 -0.937 6.497 1.00 94.25 175 GLU A N 1
ATOM 1411 C CA . GLU A 1 175 ? -19.990 -0.753 6.707 1.00 94.25 175 GLU A CA 1
ATOM 1412 C C . GLU A 1 175 ? -19.762 -0.448 8.178 1.00 94.25 175 GLU A C 1
ATOM 1414 O O . GLU A 1 175 ? -20.578 0.237 8.801 1.00 94.25 175 GLU A O 1
ATOM 1419 N N . PHE A 1 176 ? -18.651 -0.927 8.729 1.00 95.56 176 PHE A N 1
ATOM 1420 C CA . PHE A 1 176 ? -18.272 -0.533 10.077 1.00 95.56 176 PHE A CA 1
ATOM 1421 C C . PHE A 1 176 ? -17.815 0.926 10.094 1.00 95.56 176 PHE A C 1
ATOM 1423 O O . PHE A 1 176 ? -17.126 1.393 9.178 1.00 95.56 176 PHE A O 1
ATOM 1430 N N . GLY A 1 177 ? -18.229 1.643 11.136 1.00 95.25 177 GLY A N 1
ATOM 1431 C CA . GLY A 1 177 ? -17.723 2.973 11.448 1.00 95.25 177 GLY A CA 1
ATOM 1432 C C . GLY A 1 177 ? -16.305 2.914 12.017 1.00 95.25 177 GLY A C 1
ATOM 1433 O O . GLY A 1 177 ? -15.888 1.893 12.570 1.00 95.25 177 GLY A O 1
ATOM 1434 N N . SER A 1 178 ? -15.577 4.028 11.916 1.00 95.69 178 SER A N 1
ATOM 1435 C CA . SER A 1 178 ? -14.190 4.134 12.385 1.00 95.69 178 SER A CA 1
ATOM 1436 C C . SER A 1 178 ? -13.999 3.685 13.837 1.00 95.69 178 SER A C 1
ATOM 1438 O O . SER A 1 178 ? -13.076 2.925 14.118 1.00 95.69 178 SER A O 1
ATOM 1440 N N . ASP A 1 179 ? -14.889 4.086 14.750 1.00 96.19 179 ASP A N 1
ATOM 1441 C CA . ASP A 1 179 ? -14.772 3.752 16.178 1.00 96.19 179 ASP A CA 1
ATOM 1442 C C . ASP A 1 179 ? -14.841 2.234 16.428 1.00 96.19 179 ASP A C 1
ATOM 1444 O O . ASP A 1 179 ? -14.070 1.701 17.223 1.00 96.19 179 ASP A O 1
ATOM 1448 N N . ASP A 1 180 ? -15.697 1.508 15.699 1.00 96.69 180 ASP A N 1
ATOM 1449 C CA . ASP A 1 180 ? -15.785 0.048 15.813 1.00 96.69 180 ASP A CA 1
ATOM 1450 C C . ASP A 1 180 ? -14.520 -0.649 15.292 1.00 96.69 180 ASP A C 1
ATOM 1452 O O . ASP A 1 180 ? -14.060 -1.631 15.881 1.00 96.69 180 ASP A O 1
ATOM 1456 N N . ILE A 1 181 ? -13.947 -0.149 14.194 1.00 97.56 181 ILE A N 1
ATOM 1457 C CA . ILE A 1 181 ? -12.697 -0.674 13.629 1.00 97.56 181 ILE A CA 1
ATOM 1458 C C . ILE A 1 181 ? -11.548 -0.456 14.621 1.00 97.56 181 ILE A C 1
ATOM 1460 O O . ILE A 1 181 ? -10.789 -1.388 14.903 1.00 97.56 181 ILE A O 1
ATOM 1464 N N . ILE A 1 182 ? -11.447 0.750 15.189 1.00 97.25 182 ILE A N 1
ATOM 1465 C CA . ILE A 1 182 ? -10.438 1.112 16.193 1.00 97.25 182 ILE A CA 1
ATOM 1466 C C . ILE A 1 182 ? -10.568 0.208 17.425 1.00 97.25 182 ILE A C 1
ATOM 1468 O O . ILE A 1 182 ? -9.575 -0.383 17.852 1.00 97.25 182 ILE A O 1
ATOM 1472 N N . ASP A 1 183 ? -11.783 0.027 17.950 1.00 96.94 183 ASP A N 1
ATOM 1473 C CA . ASP A 1 183 ? -12.063 -0.858 19.086 1.00 96.94 183 ASP A CA 1
ATOM 1474 C C . ASP A 1 183 ? -11.610 -2.301 18.816 1.00 96.94 183 ASP A C 1
ATOM 1476 O O . ASP A 1 183 ? -10.964 -2.930 19.664 1.00 96.94 183 ASP A O 1
ATOM 1480 N N . VAL A 1 184 ? -11.924 -2.841 17.631 1.00 97.31 184 VAL A N 1
ATOM 1481 C CA . VAL A 1 184 ? -11.507 -4.197 17.248 1.00 97.31 184 VAL A CA 1
ATOM 1482 C C . VAL A 1 184 ? -9.989 -4.304 17.215 1.00 97.31 184 VAL A C 1
ATOM 1484 O O . VAL A 1 184 ? -9.441 -5.242 17.803 1.00 97.31 184 VAL A O 1
ATOM 1487 N N . ILE A 1 185 ? -9.301 -3.357 16.579 1.00 97.25 185 ILE A N 1
ATOM 1488 C CA . ILE A 1 185 ? -7.840 -3.381 16.463 1.00 97.25 185 ILE A CA 1
ATOM 1489 C C . ILE A 1 185 ? -7.190 -3.284 17.853 1.00 97.25 185 ILE A C 1
ATOM 1491 O O . ILE A 1 185 ? -6.355 -4.131 18.192 1.00 97.25 185 ILE A O 1
ATOM 1495 N N . LEU A 1 186 ? -7.627 -2.337 18.693 1.00 96.38 186 LEU A N 1
ATOM 1496 C CA . LEU A 1 186 ? -7.086 -2.110 20.041 1.00 96.38 186 LEU A CA 1
ATOM 1497 C C . LEU A 1 186 ? -7.396 -3.237 21.030 1.00 96.38 186 LEU A C 1
ATOM 1499 O O . LEU A 1 186 ? -6.651 -3.435 21.990 1.00 96.38 186 LEU A O 1
ATOM 1503 N N . SER A 1 187 ? -8.453 -4.020 20.801 1.00 95.38 187 SER A N 1
ATOM 1504 C CA . SER A 1 187 ? -8.769 -5.177 21.647 1.00 95.38 187 SER A CA 1
ATOM 1505 C C . SER A 1 187 ? -7.650 -6.232 21.687 1.00 95.38 187 SER A C 1
ATOM 1507 O O . SER A 1 187 ? -7.617 -7.060 22.603 1.00 95.38 187 SER A O 1
ATOM 1509 N N . GLY A 1 188 ? -6.790 -6.268 20.658 1.00 93.50 188 GLY A N 1
ATOM 1510 C CA . GLY A 1 188 ? -5.747 -7.278 20.459 1.00 93.50 188 GLY A CA 1
ATOM 1511 C C . GLY A 1 188 ? -6.265 -8.702 20.202 1.00 93.50 188 GLY A C 1
ATOM 1512 O O . GLY A 1 188 ? -5.468 -9.638 20.090 1.00 93.50 188 GLY A O 1
ATOM 1513 N N . LYS A 1 189 ? -7.587 -8.895 20.119 1.00 95.62 189 LYS A N 1
ATOM 1514 C CA . LYS A 1 189 ? -8.234 -10.176 19.804 1.00 95.62 189 LYS A CA 1
ATOM 1515 C C . LYS A 1 189 ? -8.448 -10.291 18.303 1.00 95.62 189 LYS A C 1
ATOM 1517 O O . LYS A 1 189 ? -8.613 -9.287 17.620 1.00 95.62 189 LYS A O 1
ATOM 1522 N N . SER A 1 190 ? -8.522 -11.517 17.789 1.00 95.50 190 SER A N 1
ATOM 1523 C CA . SER A 1 190 ? -8.757 -11.702 16.358 1.00 95.50 190 SER A CA 1
ATOM 1524 C C . SER A 1 190 ? -10.104 -11.153 15.920 1.00 95.50 190 SER A C 1
ATOM 1526 O O . SER A 1 190 ? -11.113 -11.376 16.600 1.00 95.50 190 SER A O 1
ATOM 1528 N N . TYR A 1 191 ? -10.131 -10.469 14.774 1.00 93.00 191 TYR A N 1
ATOM 1529 C CA . TYR A 1 191 ? -11.368 -9.980 14.167 1.00 93.00 191 TYR A CA 1
ATOM 1530 C C . TYR A 1 191 ? -12.396 -11.110 14.034 1.00 93.00 191 TYR A C 1
ATOM 1532 O O . TYR A 1 191 ? -13.538 -10.958 14.460 1.00 93.00 191 TYR A O 1
ATOM 1540 N N . GLN A 1 192 ? -11.968 -12.296 13.594 1.00 91.88 192 GLN A N 1
ATOM 1541 C CA . GLN A 1 192 ? -12.840 -13.468 13.462 1.00 91.88 192 GLN A CA 1
ATOM 1542 C C . GLN A 1 192 ? -13.545 -13.854 14.776 1.00 91.88 192 GLN A C 1
ATOM 1544 O O . GLN A 1 192 ? -14.718 -14.225 14.765 1.00 91.88 192 GLN A O 1
ATOM 1549 N N . SER A 1 193 ? -12.879 -13.704 15.928 1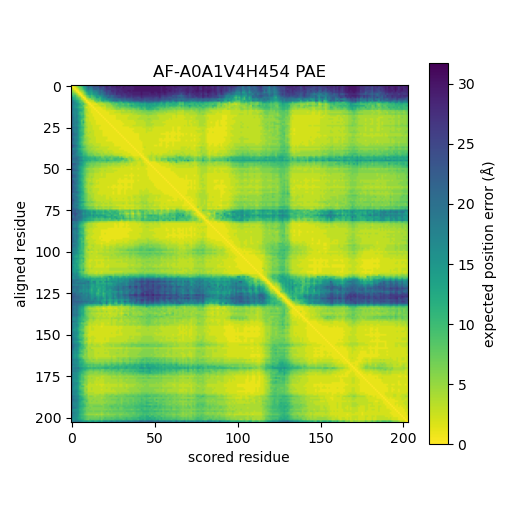.00 94.25 193 SER A N 1
ATOM 1550 C CA . SER A 1 193 ? -13.494 -13.969 17.241 1.00 94.25 193 SER A CA 1
ATOM 1551 C C . SER A 1 193 ? -14.505 -12.900 17.677 1.00 94.25 193 SER A C 1
ATOM 1553 O O . SER A 1 193 ? -15.357 -13.158 18.527 1.00 94.25 193 SER A O 1
ATOM 1555 N N . GLN A 1 194 ? -14.427 -11.703 17.094 1.00 94.19 194 GLN A N 1
ATOM 1556 C CA . GLN A 1 194 ? -15.236 -10.537 17.454 1.00 94.19 194 GLN A CA 1
ATOM 1557 C C . GLN A 1 194 ? -16.348 -10.250 16.442 1.00 94.19 194 GLN A C 1
ATOM 1559 O O . GLN A 1 194 ? -17.348 -9.626 16.801 1.00 94.19 194 GLN A O 1
ATOM 1564 N N . LYS A 1 195 ? -16.215 -10.758 15.211 1.00 91.69 195 LYS A N 1
ATOM 1565 C CA . LYS A 1 195 ? -17.078 -10.487 14.056 1.00 91.69 195 LYS A CA 1
ATOM 1566 C C . LYS A 1 195 ? -18.562 -10.611 14.385 1.00 91.69 195 LYS A C 1
ATOM 1568 O O . LYS A 1 195 ? -19.328 -9.686 14.154 1.00 91.69 195 LYS A O 1
ATOM 1573 N N . GLN A 1 196 ? -18.968 -11.708 15.022 1.00 91.69 196 GLN A N 1
ATOM 1574 C CA . GLN A 1 196 ? -20.375 -11.932 15.380 1.00 91.69 196 GLN A CA 1
ATOM 1575 C C . GLN A 1 196 ? -20.911 -10.937 16.417 1.00 91.69 196 GLN A C 1
ATOM 1577 O O . GLN A 1 196 ? -22.088 -10.586 16.389 1.00 91.69 196 GLN A O 1
ATOM 1582 N N . THR A 1 197 ? -20.072 -10.485 17.349 1.00 93.06 197 THR A N 1
ATOM 1583 C CA . THR A 1 197 ? -20.457 -9.469 18.337 1.00 93.06 197 THR A CA 1
ATOM 1584 C C . THR A 1 197 ? -20.574 -8.101 17.681 1.00 93.06 197 THR A C 1
ATOM 1586 O O . THR A 1 197 ? -21.528 -7.382 17.963 1.00 93.06 197 THR A O 1
ATOM 1589 N N . LEU A 1 198 ? -19.648 -7.772 16.779 1.00 93.38 198 LEU A N 1
ATOM 1590 C CA . LEU A 1 198 ? -19.685 -6.531 16.018 1.00 93.38 198 LEU A CA 1
ATOM 1591 C C . LEU A 1 198 ? -20.924 -6.469 15.114 1.00 93.38 198 LEU A C 1
ATOM 1593 O O . LEU A 1 198 ? -21.668 -5.499 15.169 1.00 93.38 198 LEU A O 1
ATOM 1597 N N . PHE A 1 199 ? -21.230 -7.545 14.385 1.00 93.75 199 PHE A N 1
ATOM 1598 C CA . PHE A 1 199 ? -22.401 -7.630 13.503 1.00 93.75 199 PHE A CA 1
ATOM 1599 C C . PHE A 1 199 ? -23.720 -7.360 14.242 1.00 93.75 199 PHE A C 1
ATOM 1601 O O . PHE A 1 199 ? -24.629 -6.753 13.686 1.00 93.75 199 PHE A O 1
ATOM 1608 N N . LYS A 1 200 ? -23.829 -7.767 15.514 1.00 92.75 200 LYS A N 1
ATOM 1609 C CA . LYS A 1 200 ? -25.019 -7.499 16.339 1.00 92.75 200 LYS A CA 1
ATOM 1610 C C . LYS A 1 200 ? -25.242 -6.013 16.632 1.00 92.75 200 LYS A C 1
ATOM 1612 O O . LYS A 1 200 ? -26.365 -5.666 16.970 1.00 92.75 200 LYS A O 1
ATOM 1617 N N . ARG A 1 201 ? -24.217 -5.156 16.526 1.00 91.62 201 ARG A N 1
ATOM 1618 C CA . ARG A 1 201 ? -24.359 -3.696 16.685 1.00 91.62 201 ARG A CA 1
ATOM 1619 C C . ARG A 1 201 ? -25.068 -3.040 15.491 1.00 91.62 201 ARG A C 1
ATOM 1621 O O . ARG A 1 201 ? -25.561 -1.931 15.632 1.00 91.62 201 ARG A O 1
ATOM 1628 N N . TYR A 1 202 ? -25.127 -3.736 14.353 1.00 89.81 202 TYR A N 1
ATOM 1629 C CA . TYR A 1 202 ? -25.640 -3.246 13.067 1.00 89.81 202 TYR A CA 1
ATOM 1630 C C . TYR A 1 202 ? -26.945 -3.938 12.629 1.00 89.81 202 TYR A C 1
ATOM 1632 O O . TYR A 1 202 ? -27.342 -3.820 11.470 1.00 89.81 202 TYR A O 1
ATOM 1640 N N . ARG A 1 203 ? -27.582 -4.691 13.534 1.00 83.12 203 ARG A N 1
ATOM 1641 C CA . ARG A 1 203 ? -28.896 -5.318 13.330 1.00 83.12 203 ARG A CA 1
ATOM 1642 C C . ARG A 1 203 ? -30.028 -4.459 13.871 1.00 83.12 203 ARG A C 1
ATOM 1644 O O . ARG A 1 203 ? -29.792 -3.761 14.881 1.00 83.12 203 ARG A O 1
#

Radius of gyration: 19.71 Å; Cα contacts (8 Å, |Δi|>4): 207; chains: 1; bounding box: 48×43×54 Å

Sequence (203 aa):
MHRFGQGLGCDVLKSLANHLNTAHTLYPVVLKSLQAFEWQVDNHVSSDDEFDQAYQKLADDLAELTGKDMGEYLLWEWWEVDGVEALAFKIALPKPVACHVGQDDLTDIVRTLKHEQTRQIAPFINEPHDKTDEFIGCCEHYLDSYLHELLAVNFPKSYDYDLFCSHKIDGNHIEFGSDDIIDVILSGKSYQSQKQTLFKRYR

Foldseek 3Di:
DDDPDDLWDPKRLVQLLVLLVQLVVQLVVLLVLLVVLVVCCVPPDDDPVSNVVSVVVSQVVLCVSQVDRCVVADSDPCVVPPDSSLRSSVSRGHADAADDQDLSNLLVLLCVLLVVDQDDCVSRHPDDDDPPPSSVVSCRPRCNVRSLRRLCNHQVAQDDPCLQDWDADPNDTDHDDSVLSSCSSVVSHHCVVCVVVSSVVVD

Organism: Moraxella lacunata (NCBI:txid477)